Protein AF-D2R0U5-F1 (afdb_monomer_lite)

Sequence (310 aa):
MPVSESFRRLALQQLSRYAPQVTDRSMFGGVGIYSRGKMFALLAGDSLFLKAGPEDRATFVAAGLPPFQPFGEGGVTLHYYEIPLDWLESGNALEPWVALALEAAATAGTMKKTARKSTPASPSVAKKSVAKKSAAKQAPQKRATTKAIPSRASSKSLTTAESTIPLEGEGPDFSRGEQRLLPAIAQDHATGEVLMMAWMNEESFAETMATGRAVYYSRSRGKLWRKGEESGHMQTVHGVYVDCDADTILLKVSQVGAACHEGFRSCFFRQVTPLGLTVVAERLVEPASVYKNPKSHAKSTVKPAPRKKK

Secondary structure (DSSP, 8-state):
----HHHHHHHHHHHTTTSSSEEEEEETTEEEEEETTEEEEEEETTEEEEE--TTTHHHHHHTTPPBP-TT-TTS---SEEEEPHHHHHSGGGTHHHHHHHHHHHHHTTTS--S--------------------------------------------------------S--GGGSGGG-EEEEEEETTT--EEEEEEE-HHHHHHHHHHSB-EEEETTTTEEEETTTTTS--EEEEEEEE-TTS--EEEEEEEPS-SSTTSBSSS--EEEETTEEEE-S-B-S-HHHH-SS---------PPPP----

InterPro domains:
  IPR002496 Phosphoribosyl-AMP cyclohydrolase domain [PF01502] (196-269)
  IPR007076 TfoX, N-terminal [PF04993] (14-105)
  IPR026660 Phosphoribosyl-AMP cyclohydrolase [MF_01021] (170-273)
  IPR038019 Phosphoribosyl-AMP cyclohydrolase domain superfamily [G3DSA:3.10.20.810] (171-260)
  IPR038019 Phosphoribosyl-AMP cyclohydrolase domain superfamily [SSF141734] (177-280)

Structure (mmCIF, N/CA/C/O backbone):
data_AF-D2R0U5-F1
#
_entry.id   AF-D2R0U5-F1
#
loop_
_atom_site.group_PDB
_atom_site.id
_atom_site.type_symbol
_atom_site.label_atom_id
_atom_site.label_alt_id
_atom_site.label_comp_id
_atom_site.label_asym_id
_atom_site.label_entity_id
_atom_site.label_seq_id
_atom_site.pdbx_PDB_ins_code
_atom_site.Cartn_x
_atom_site.Cartn_y
_atom_site.Cartn_z
_atom_site.occupancy
_atom_site.B_iso_or_equiv
_atom_site.auth_seq_id
_atom_site.auth_comp_id
_atom_site.auth_asym_id
_atom_site.auth_atom_id
_atom_site.pdbx_PDB_model_num
ATOM 1 N N . MET A 1 1 ? 20.867 14.239 11.224 1.00 67.31 1 MET A N 1
ATOM 2 C CA . MET A 1 1 ? 19.800 13.922 10.259 1.00 67.31 1 MET A CA 1
ATOM 3 C C . MET A 1 1 ? 18.605 13.422 11.056 1.00 67.31 1 MET A C 1
ATOM 5 O O . MET A 1 1 ? 18.636 12.275 11.491 1.00 67.31 1 MET A O 1
ATOM 9 N N . PRO A 1 2 ? 17.630 14.289 11.378 1.00 82.12 2 PRO A N 1
ATOM 10 C CA . PRO A 1 2 ? 16.517 13.904 12.244 1.00 82.12 2 PRO A CA 1
ATOM 11 C C . PRO A 1 2 ? 15.790 12.678 11.678 1.00 82.12 2 PRO A C 1
ATOM 13 O O . PRO A 1 2 ? 15.728 12.503 10.465 1.00 82.12 2 PRO A O 1
ATOM 16 N N . VAL A 1 3 ? 15.302 11.824 12.573 1.00 87.88 3 VAL A N 1
ATOM 17 C CA . VAL A 1 3 ? 14.518 10.633 12.235 1.00 87.88 3 VAL A CA 1
ATOM 18 C C . VAL A 1 3 ? 13.104 10.876 12.743 1.00 87.88 3 VAL A C 1
ATOM 20 O O . VAL A 1 3 ? 12.934 11.214 13.919 1.00 87.88 3 VAL A O 1
ATOM 23 N N . SER A 1 4 ? 12.107 10.743 11.875 1.00 90.56 4 SER A N 1
ATOM 24 C CA . SER A 1 4 ? 10.703 10.887 12.235 1.00 90.56 4 SER A CA 1
ATOM 25 C C . SER A 1 4 ? 10.269 9.774 13.188 1.00 90.56 4 SER A C 1
ATOM 27 O O . SER A 1 4 ? 10.770 8.646 13.163 1.00 90.56 4 SER A O 1
ATOM 29 N N . GLU A 1 5 ? 9.323 10.084 14.075 1.00 89.56 5 GLU A N 1
ATOM 30 C CA . GLU A 1 5 ? 8.819 9.095 15.031 1.00 89.56 5 GLU A CA 1
ATOM 31 C C . GLU A 1 5 ? 8.089 7.941 14.323 1.00 89.56 5 GLU A C 1
ATOM 33 O O . GLU A 1 5 ? 8.210 6.785 14.732 1.00 89.56 5 GLU A O 1
ATOM 38 N N . SER A 1 6 ? 7.389 8.243 13.227 1.00 88.25 6 SER A N 1
ATOM 39 C CA . SER A 1 6 ? 6.721 7.260 12.371 1.00 88.25 6 SER A CA 1
ATOM 40 C C . SER A 1 6 ? 7.721 6.295 11.736 1.00 88.25 6 SER A C 1
ATOM 42 O O . SER A 1 6 ? 7.556 5.081 11.864 1.00 88.25 6 SER A O 1
ATOM 44 N N . PHE A 1 7 ? 8.804 6.797 11.134 1.00 90.81 7 PHE A N 1
ATOM 45 C CA . PHE A 1 7 ? 9.838 5.938 10.558 1.00 90.81 7 PHE A CA 1
ATOM 46 C C . PHE A 1 7 ? 10.563 5.114 11.626 1.00 90.81 7 PHE A C 1
ATOM 48 O O . PHE A 1 7 ? 10.771 3.911 11.455 1.00 90.81 7 PHE A O 1
ATOM 55 N N . ARG A 1 8 ? 10.885 5.722 12.776 1.00 93.50 8 ARG A N 1
ATOM 56 C CA . ARG A 1 8 ? 11.463 5.015 13.930 1.00 93.50 8 ARG A CA 1
ATOM 57 C C . ARG A 1 8 ? 10.579 3.848 14.372 1.00 93.50 8 ARG A C 1
ATOM 59 O O . ARG A 1 8 ? 11.090 2.754 14.613 1.00 93.50 8 ARG A O 1
ATOM 66 N N . ARG A 1 9 ? 9.262 4.055 14.439 1.00 93.50 9 ARG A N 1
ATOM 67 C CA . ARG A 1 9 ? 8.275 3.027 14.795 1.00 93.50 9 ARG A CA 1
ATOM 68 C C . ARG A 1 9 ? 8.193 1.919 13.746 1.00 93.50 9 ARG A C 1
ATOM 70 O O . ARG A 1 9 ? 8.243 0.749 14.120 1.00 93.50 9 ARG A O 1
ATOM 77 N N . LEU A 1 10 ? 8.138 2.275 12.461 1.00 90.62 10 LEU A N 1
ATOM 78 C CA . LEU A 1 10 ? 8.153 1.323 11.347 1.00 90.62 10 LEU A CA 1
ATOM 79 C C . LEU A 1 10 ? 9.405 0.439 11.398 1.00 90.62 10 LEU A C 1
ATOM 81 O O . LEU A 1 10 ? 9.299 -0.787 11.393 1.00 90.62 10 LEU A O 1
ATOM 85 N N . ALA A 1 11 ? 10.585 1.053 11.498 1.00 93.00 11 ALA A N 1
ATOM 86 C CA . ALA A 1 11 ? 11.851 0.334 11.541 1.00 93.00 11 ALA A CA 1
ATOM 87 C C . ALA A 1 11 ? 11.904 -0.639 12.726 1.00 93.00 11 ALA A C 1
ATOM 89 O O . ALA A 1 11 ? 12.240 -1.809 12.551 1.00 93.00 11 ALA A O 1
ATOM 90 N N . LEU A 1 12 ? 11.498 -0.201 13.921 1.00 93.56 12 LEU A N 1
ATOM 91 C CA . LEU A 1 12 ? 11.418 -1.064 15.102 1.00 93.56 12 LEU A CA 1
ATOM 92 C C . LEU A 1 12 ? 10.443 -2.229 14.914 1.00 93.56 12 LEU A C 1
ATOM 94 O O . LEU A 1 12 ? 10.782 -3.368 15.243 1.00 93.56 12 LEU A O 1
ATOM 98 N N . GLN A 1 13 ? 9.254 -1.967 14.372 1.00 92.75 13 GLN A N 1
ATOM 99 C CA . GLN A 1 13 ? 8.233 -2.987 14.147 1.00 92.75 13 GLN A CA 1
ATOM 100 C C . GLN A 1 13 ? 8.716 -4.063 13.170 1.00 92.75 13 GLN A C 1
ATOM 102 O O . GLN A 1 13 ? 8.486 -5.249 13.405 1.00 92.75 13 GLN A O 1
ATOM 107 N N . GLN A 1 14 ? 9.390 -3.667 12.090 1.00 92.88 14 GLN A N 1
ATOM 108 C CA . GLN A 1 14 ? 9.894 -4.595 11.078 1.00 92.88 14 GLN A CA 1
ATOM 109 C C . GLN A 1 14 ? 11.101 -5.381 11.589 1.00 92.88 14 GLN A C 1
ATOM 111 O O . GLN A 1 14 ? 11.128 -6.605 11.481 1.00 92.88 14 GLN A O 1
ATOM 116 N N . LEU A 1 15 ? 12.063 -4.715 12.234 1.00 93.25 15 LEU A N 1
ATOM 117 C CA . LEU A 1 15 ? 13.245 -5.376 12.791 1.00 93.25 15 LEU A CA 1
ATOM 118 C C . LEU A 1 15 ? 12.886 -6.370 13.902 1.00 93.25 15 LEU A C 1
ATOM 120 O O . LEU A 1 15 ? 13.505 -7.427 13.994 1.00 93.25 15 LEU A O 1
ATOM 124 N N . SER A 1 16 ? 11.852 -6.089 14.701 1.00 93.25 16 SER A N 1
ATOM 125 C CA . SER A 1 16 ? 11.391 -6.984 15.776 1.00 93.25 16 SER A CA 1
ATOM 126 C C . SER A 1 16 ? 10.827 -8.320 15.279 1.00 93.25 16 SER A C 1
ATOM 128 O O . SER A 1 16 ? 10.681 -9.247 16.072 1.00 93.25 16 SER A O 1
ATOM 130 N N . ARG A 1 17 ? 10.521 -8.449 13.980 1.00 92.31 17 ARG A N 1
ATOM 131 C CA . ARG A 1 17 ? 10.091 -9.720 13.370 1.00 92.31 17 ARG A CA 1
ATOM 132 C C . ARG A 1 17 ? 11.251 -10.699 13.191 1.00 92.31 17 ARG A C 1
ATOM 134 O O . ARG A 1 17 ? 11.025 -11.904 13.203 1.00 92.31 17 ARG A O 1
ATOM 141 N N . TYR A 1 18 ? 12.471 -10.178 13.049 1.00 92.00 18 TYR A N 1
ATOM 142 C CA . TYR A 1 18 ? 13.665 -10.949 12.680 1.00 92.00 18 TYR A CA 1
ATOM 143 C C . TYR A 1 18 ? 14.752 -10.930 13.758 1.00 92.00 18 TYR A C 1
ATOM 145 O O . TYR A 1 18 ? 15.568 -11.845 13.839 1.00 92.00 18 TYR A O 1
ATOM 153 N N . ALA A 1 19 ? 14.763 -9.905 14.611 1.00 91.44 19 ALA A N 1
ATOM 154 C CA . ALA A 1 19 ? 15.728 -9.744 15.686 1.00 91.44 19 ALA A CA 1
ATOM 155 C C . ALA A 1 19 ? 15.051 -9.872 17.064 1.00 91.44 19 ALA A C 1
ATOM 157 O O . ALA A 1 19 ? 14.014 -9.257 17.316 1.00 91.44 19 ALA A O 1
ATOM 158 N N . PRO A 1 20 ? 15.633 -10.629 18.010 1.00 90.62 20 PRO A N 1
ATOM 159 C CA . PRO A 1 20 ? 15.097 -10.731 19.361 1.00 90.62 20 PRO A CA 1
ATOM 160 C C . PRO A 1 20 ? 15.470 -9.505 20.206 1.00 90.62 20 PRO A C 1
ATOM 162 O O . PRO A 1 20 ? 16.599 -9.021 20.134 1.00 90.62 20 PRO A O 1
ATOM 165 N N . GLN A 1 21 ? 14.571 -9.071 21.097 1.00 91.62 21 GLN A N 1
ATOM 166 C CA . GLN A 1 21 ? 14.830 -8.000 22.077 1.00 91.62 21 GLN A CA 1
ATOM 167 C C . GLN A 1 21 ? 15.365 -6.713 21.428 1.00 91.62 21 GLN A C 1
ATOM 169 O O . GLN A 1 21 ? 16.415 -6.202 21.829 1.00 91.62 21 GLN A O 1
ATOM 174 N N . VAL A 1 22 ? 14.670 -6.234 20.392 1.00 95.38 22 VAL A N 1
ATOM 175 C CA . VAL A 1 22 ? 15.037 -4.987 19.721 1.00 95.38 22 VAL A CA 1
ATOM 176 C C . VAL A 1 22 ? 14.760 -3.812 20.650 1.00 95.38 22 VAL A C 1
ATOM 178 O O . VAL A 1 22 ? 13.650 -3.650 21.151 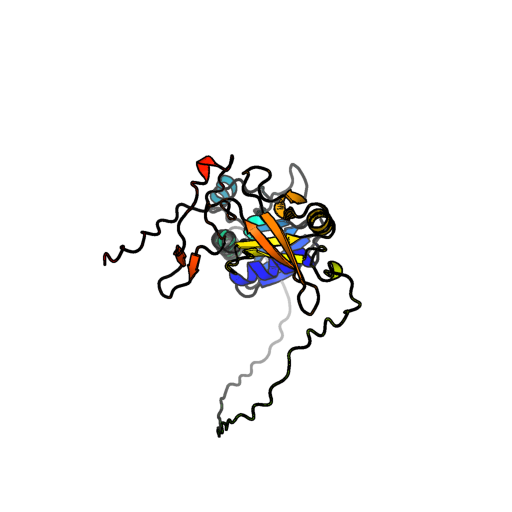1.00 95.38 22 VAL A O 1
ATOM 181 N N . THR A 1 23 ? 15.779 -2.996 20.881 1.00 94.69 23 THR A N 1
ATOM 182 C CA . THR A 1 23 ? 15.675 -1.723 21.591 1.00 94.69 23 THR A CA 1
ATOM 183 C C . THR A 1 23 ? 16.376 -0.645 20.793 1.00 94.69 23 THR A C 1
ATOM 185 O O . THR A 1 23 ? 17.211 -0.928 19.932 1.00 94.69 23 THR A O 1
ATOM 188 N N . ASP A 1 24 ? 16.064 0.606 21.084 1.00 94.69 24 ASP A N 1
ATOM 189 C CA . ASP A 1 24 ? 16.708 1.723 20.427 1.00 94.69 24 ASP A CA 1
ATOM 190 C C . ASP A 1 24 ? 17.133 2.813 21.403 1.00 94.69 24 ASP A C 1
ATOM 192 O O . ASP A 1 24 ? 16.672 2.907 22.543 1.00 94.69 24 ASP A O 1
ATOM 196 N N . ARG A 1 25 ? 18.077 3.631 20.948 1.00 92.75 25 ARG A N 1
ATOM 197 C CA . ARG A 1 25 ? 18.611 4.749 21.711 1.00 92.75 25 ARG A CA 1
ATOM 198 C C . ARG A 1 25 ? 18.926 5.898 20.772 1.00 92.75 25 ARG A C 1
ATOM 200 O O . ARG A 1 25 ? 19.674 5.722 19.812 1.00 92.75 25 ARG A O 1
ATOM 207 N N . SER A 1 26 ? 18.414 7.084 21.082 1.00 90.50 26 SER A N 1
ATOM 208 C CA . SER A 1 26 ? 18.800 8.304 20.373 1.00 90.50 26 SER A CA 1
ATOM 209 C C . SER A 1 26 ? 20.300 8.561 20.527 1.00 90.50 26 SER A C 1
ATOM 211 O O . SER A 1 26 ? 20.863 8.446 21.618 1.00 90.50 26 SER A O 1
ATOM 213 N N . MET A 1 27 ? 20.947 8.912 19.424 1.00 83.56 27 MET A N 1
ATOM 214 C CA . MET A 1 27 ? 22.364 9.264 19.342 1.00 83.56 27 MET A CA 1
ATOM 215 C C . MET A 1 27 ? 22.516 10.570 18.551 1.00 83.56 27 MET A C 1
ATOM 217 O O . MET A 1 27 ? 21.529 11.080 18.027 1.00 83.56 27 MET A O 1
ATOM 221 N N . PHE A 1 28 ? 23.734 11.123 18.477 1.00 65.94 28 PHE A N 1
ATOM 222 C CA . PHE A 1 28 ? 24.066 12.400 17.821 1.00 65.94 28 PHE A CA 1
ATOM 223 C C . PHE A 1 28 ? 23.473 12.536 16.400 1.00 65.94 28 PHE A C 1
ATOM 225 O O . PHE A 1 28 ? 24.114 12.204 15.407 1.00 65.94 28 PHE A O 1
ATOM 232 N N . GLY A 1 29 ? 22.234 13.027 16.306 1.00 71.62 29 GLY A N 1
ATOM 233 C CA . GLY A 1 29 ? 21.519 13.231 15.049 1.00 71.62 29 GLY A CA 1
ATOM 234 C C . GLY A 1 29 ? 21.025 11.963 14.340 1.00 71.62 29 GLY A C 1
ATOM 235 O O . GLY A 1 29 ? 20.845 12.047 13.128 1.00 71.62 29 GLY A O 1
ATOM 236 N N . GLY A 1 30 ? 20.821 10.846 15.053 1.00 87.38 30 GLY A N 1
ATOM 237 C CA . GLY A 1 30 ? 20.261 9.582 14.545 1.00 87.38 30 GLY A CA 1
ATOM 238 C C . GLY A 1 30 ? 19.764 8.666 15.678 1.00 87.38 30 GLY A C 1
ATOM 239 O O . GLY A 1 30 ? 19.740 9.067 16.842 1.00 87.38 30 GLY A O 1
ATOM 240 N N . VAL A 1 31 ? 19.382 7.426 15.371 1.00 92.62 31 VAL A N 1
ATOM 241 C CA . VAL A 1 31 ? 18.890 6.444 16.359 1.00 92.62 31 VAL A CA 1
ATOM 242 C C . VAL A 1 31 ? 19.656 5.135 16.209 1.00 92.62 31 VAL A C 1
ATOM 244 O O . VAL A 1 31 ? 19.676 4.549 15.137 1.00 92.62 31 VAL A O 1
ATOM 247 N N . GLY A 1 32 ? 20.306 4.660 17.267 1.00 93.44 32 GLY A N 1
ATOM 248 C CA . GLY A 1 32 ? 20.961 3.352 17.268 1.00 93.44 32 GLY A CA 1
ATOM 249 C C . GLY A 1 32 ? 19.969 2.254 17.617 1.00 93.44 32 GLY A C 1
ATOM 250 O O . GLY A 1 32 ? 19.199 2.422 18.560 1.00 93.44 32 GLY A O 1
ATOM 251 N N . ILE A 1 33 ? 20.009 1.136 16.893 1.00 95.75 33 ILE A N 1
ATOM 252 C CA . ILE A 1 33 ? 19.148 -0.026 17.117 1.00 95.75 33 ILE A CA 1
ATOM 253 C C . ILE A 1 33 ? 19.989 -1.210 17.602 1.00 95.75 33 ILE A C 1
ATOM 255 O O . ILE A 1 33 ? 21.035 -1.552 17.035 1.00 95.75 33 ILE A O 1
ATOM 259 N N . TYR A 1 34 ? 19.511 -1.846 18.663 1.00 95.38 34 TYR A N 1
ATOM 260 C CA . TYR A 1 34 ? 20.213 -2.865 19.425 1.00 95.38 34 TYR A CA 1
ATOM 261 C C . TYR A 1 34 ? 19.378 -4.134 19.510 1.00 95.38 34 TYR A C 1
ATOM 263 O O . TYR A 1 34 ? 18.165 -4.078 19.654 1.00 95.38 34 TYR A O 1
ATOM 271 N N . SER A 1 35 ? 20.040 -5.285 19.479 1.00 94.56 35 SER A N 1
ATOM 272 C CA . SER A 1 35 ? 19.456 -6.582 19.815 1.00 94.56 35 SER A CA 1
ATOM 273 C C . SER A 1 35 ? 20.357 -7.240 20.848 1.00 94.56 35 SER A C 1
ATOM 275 O O . SER A 1 35 ? 21.581 -7.276 20.684 1.00 94.56 35 SER A O 1
ATOM 277 N N . ARG A 1 36 ? 19.774 -7.697 21.964 1.00 91.44 36 ARG A N 1
ATOM 278 C CA . ARG A 1 36 ? 20.521 -8.276 23.102 1.00 91.44 36 ARG A CA 1
ATOM 279 C C . ARG A 1 36 ? 21.694 -7.387 23.562 1.00 91.44 36 ARG A C 1
ATOM 281 O O . ARG A 1 36 ? 22.779 -7.872 23.876 1.00 91.44 36 ARG A O 1
ATOM 288 N N . GLY A 1 37 ? 21.491 -6.067 23.544 1.00 88.38 37 GLY A N 1
ATOM 289 C CA . GLY A 1 37 ? 22.491 -5.070 23.942 1.00 88.38 37 GLY A CA 1
ATOM 290 C C . GLY A 1 37 ? 23.612 -4.802 22.929 1.00 88.38 37 GLY A C 1
ATOM 291 O O . GLY A 1 37 ? 24.494 -3.993 23.215 1.00 88.38 37 GLY A O 1
ATOM 292 N N . LYS A 1 38 ? 23.599 -5.428 21.745 1.00 91.81 38 LYS A N 1
ATOM 293 C CA . LYS A 1 38 ? 24.581 -5.188 20.677 1.00 91.81 38 LYS A CA 1
ATOM 294 C C . LYS A 1 38 ? 23.948 -4.397 19.539 1.00 91.81 38 LYS A C 1
ATOM 296 O O . LYS A 1 38 ? 22.874 -4.747 19.058 1.00 91.81 38 LYS A O 1
ATOM 301 N N . MET A 1 39 ? 24.618 -3.327 19.120 1.00 93.25 39 MET A N 1
ATOM 302 C CA . MET A 1 39 ? 24.145 -2.474 18.031 1.00 93.25 39 MET A CA 1
ATOM 303 C C . MET A 1 39 ? 24.318 -3.193 16.694 1.00 93.25 39 MET A C 1
ATOM 305 O O . MET A 1 39 ? 25.442 -3.559 16.341 1.00 93.25 39 MET A O 1
ATOM 309 N N . PHE A 1 40 ? 23.223 -3.367 15.961 1.00 94.69 40 PHE A N 1
ATOM 310 C CA . PHE A 1 40 ? 23.215 -4.044 14.660 1.00 94.69 40 PHE A CA 1
ATOM 311 C C . PHE A 1 40 ? 22.628 -3.177 13.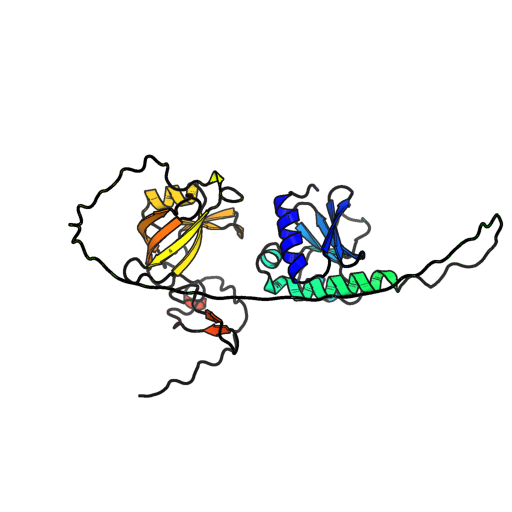543 1.00 94.69 40 PHE A C 1
ATOM 313 O O . PHE A 1 40 ? 22.838 -3.475 12.371 1.00 94.69 40 PHE A O 1
ATOM 320 N N . ALA A 1 41 ? 21.946 -2.083 13.883 1.00 94.88 41 ALA A N 1
ATOM 321 C CA . ALA A 1 41 ? 21.425 -1.139 12.907 1.00 94.88 41 ALA A CA 1
ATOM 322 C C . ALA A 1 41 ? 21.449 0.297 13.445 1.00 94.88 41 ALA A C 1
ATOM 324 O O . ALA A 1 41 ? 21.630 0.530 14.645 1.00 94.88 41 ALA A O 1
ATOM 325 N N . LEU A 1 42 ? 21.282 1.266 12.554 1.00 93.88 42 LEU A N 1
ATOM 326 C CA . LEU A 1 42 ? 21.055 2.666 12.897 1.00 93.88 42 LEU A CA 1
ATOM 327 C C . LEU A 1 42 ? 20.037 3.288 11.947 1.00 93.88 42 LEU A C 1
ATOM 329 O O . LEU A 1 42 ? 19.903 2.853 10.808 1.00 93.88 42 LEU A O 1
ATOM 333 N N . LEU A 1 43 ? 19.350 4.318 12.421 1.00 93.88 43 LEU A N 1
ATOM 334 C CA . LEU A 1 43 ? 18.464 5.163 11.637 1.00 93.88 43 LEU A CA 1
ATOM 335 C C . LEU A 1 43 ? 19.075 6.555 11.531 1.00 93.88 43 LEU A C 1
ATOM 337 O O . LEU A 1 43 ? 19.514 7.123 12.539 1.00 93.88 43 LEU A O 1
ATOM 341 N N . ALA A 1 44 ? 19.078 7.116 10.332 1.00 91.19 44 ALA A N 1
ATOM 342 C CA . ALA A 1 44 ? 19.515 8.482 10.087 1.00 91.19 44 ALA A CA 1
ATOM 343 C C . ALA A 1 44 ? 18.772 9.039 8.872 1.00 91.19 44 ALA A C 1
ATOM 345 O O . ALA A 1 44 ? 18.789 8.409 7.822 1.00 91.19 44 ALA A O 1
ATOM 346 N N . GLY A 1 45 ? 18.126 10.201 9.017 1.00 89.12 45 GLY A N 1
ATOM 347 C CA . GLY A 1 45 ? 17.424 10.854 7.903 1.00 89.12 45 GLY A CA 1
ATOM 348 C C . GLY A 1 45 ? 16.319 10.002 7.277 1.00 89.12 45 GLY A C 1
ATOM 349 O O . GLY A 1 45 ? 16.216 9.968 6.061 1.00 89.12 45 GLY A O 1
ATOM 350 N N . ASP A 1 46 ? 15.546 9.289 8.102 1.00 91.50 46 ASP A N 1
ATOM 351 C CA . ASP A 1 46 ? 14.507 8.337 7.672 1.00 91.50 46 ASP A CA 1
ATOM 352 C C . ASP A 1 46 ? 14.984 7.209 6.744 1.00 91.50 46 ASP A C 1
ATOM 354 O O . ASP A 1 46 ? 14.201 6.599 6.019 1.00 91.50 46 ASP A O 1
ATOM 358 N N . SER A 1 47 ? 16.265 6.861 6.860 1.00 92.38 47 SER A N 1
ATOM 359 C CA . SER A 1 47 ? 16.848 5.663 6.266 1.00 92.38 47 SER A CA 1
ATOM 360 C C . SER A 1 47 ? 17.292 4.680 7.345 1.00 92.38 47 SER A C 1
ATOM 362 O O . SER A 1 47 ? 17.800 5.066 8.405 1.00 92.38 47 SER A O 1
ATOM 364 N N . LEU A 1 48 ? 17.099 3.387 7.075 1.00 94.44 48 LEU A N 1
ATOM 365 C CA . LEU A 1 48 ? 17.597 2.288 7.897 1.00 94.44 48 LEU A CA 1
ATOM 366 C C . LEU A 1 48 ? 18.953 1.852 7.359 1.00 94.44 48 LEU A C 1
ATOM 368 O O . LEU A 1 48 ? 19.074 1.551 6.179 1.00 94.44 48 LEU A O 1
ATOM 372 N N . PHE A 1 49 ? 19.942 1.717 8.234 1.00 94.31 49 PHE A N 1
ATOM 373 C CA . PHE A 1 49 ? 21.237 1.162 7.876 1.00 94.31 49 PHE A CA 1
ATOM 374 C C . PHE A 1 49 ? 21.553 -0.060 8.733 1.00 94.31 49 PHE A C 1
ATOM 376 O O . PHE A 1 49 ? 21.474 -0.005 9.963 1.00 94.31 49 PHE A O 1
ATOM 383 N N . LEU A 1 50 ? 21.956 -1.156 8.094 1.00 94.81 50 LEU A N 1
ATOM 384 C CA . LEU A 1 50 ? 22.341 -2.399 8.759 1.00 94.81 50 LEU A CA 1
ATOM 385 C C . LEU A 1 50 ? 23.854 -2.536 8.836 1.00 94.81 50 LEU A C 1
ATOM 387 O O . LEU A 1 50 ? 24.570 -2.174 7.906 1.00 94.81 50 LEU A O 1
ATOM 391 N N . LYS A 1 51 ? 24.338 -3.064 9.958 1.00 93.75 51 LYS A N 1
ATOM 392 C CA . LYS A 1 51 ? 25.755 -3.342 10.176 1.00 93.75 51 LYS A CA 1
ATOM 393 C C . LYS A 1 51 ? 26.216 -4.467 9.247 1.00 93.75 51 LYS A C 1
ATOM 395 O O . LYS A 1 51 ? 25.554 -5.491 9.166 1.00 93.75 51 LYS A O 1
ATOM 400 N N . ALA A 1 52 ? 27.377 -4.315 8.624 1.00 90.88 52 ALA A N 1
ATOM 401 C CA . ALA A 1 52 ? 28.044 -5.376 7.877 1.00 90.88 52 ALA A CA 1
ATOM 402 C C . ALA A 1 52 ? 29.303 -5.848 8.614 1.00 90.88 52 ALA A C 1
ATOM 404 O O . ALA A 1 52 ? 30.068 -5.035 9.151 1.00 90.88 52 ALA A O 1
ATOM 405 N N . GLY A 1 53 ? 29.517 -7.163 8.639 1.00 86.62 53 GLY A N 1
ATOM 406 C CA . GLY A 1 53 ? 30.757 -7.769 9.105 1.00 86.62 53 GLY A CA 1
ATOM 407 C C . GLY A 1 53 ? 31.887 -7.616 8.077 1.00 86.62 53 GLY A C 1
ATOM 408 O O . GLY A 1 53 ? 31.640 -7.225 6.933 1.00 86.62 53 GLY A O 1
ATOM 409 N N . PRO A 1 54 ? 33.141 -7.926 8.455 1.00 80.94 54 PRO A N 1
ATOM 410 C CA . PRO A 1 54 ? 34.272 -7.918 7.525 1.00 80.94 54 PRO A CA 1
ATOM 411 C C . PRO A 1 54 ? 34.069 -8.848 6.321 1.00 80.94 54 PRO A C 1
ATOM 413 O O . PRO A 1 54 ? 34.446 -8.486 5.209 1.00 80.94 54 PRO A O 1
ATOM 416 N N . GLU A 1 55 ? 33.451 -10.011 6.543 1.00 81.69 55 GLU A N 1
ATOM 417 C CA . GLU A 1 55 ? 33.205 -11.034 5.517 1.00 81.69 55 GLU A CA 1
ATOM 418 C C . GLU A 1 55 ? 31.941 -10.731 4.694 1.00 81.69 55 GLU A C 1
ATOM 420 O O . GLU A 1 55 ? 31.921 -10.934 3.482 1.00 81.69 55 GLU A O 1
ATOM 425 N N . ASP A 1 56 ? 30.927 -10.123 5.315 1.00 83.56 56 ASP A N 1
ATOM 426 C CA . ASP A 1 56 ? 29.640 -9.834 4.665 1.00 83.56 56 ASP A CA 1
ATOM 427 C C . ASP A 1 56 ? 29.677 -8.574 3.802 1.00 83.56 56 ASP A C 1
ATOM 429 O O . ASP A 1 56 ? 28.796 -8.347 2.973 1.00 83.56 56 ASP A O 1
ATOM 433 N N . ARG A 1 57 ? 30.695 -7.725 3.981 1.00 82.31 57 ARG A N 1
ATOM 434 C CA . ARG A 1 57 ? 30.811 -6.434 3.293 1.00 82.31 57 ARG A CA 1
ATOM 435 C C . ARG A 1 57 ? 30.692 -6.569 1.774 1.00 82.31 57 ARG A C 1
ATOM 437 O O . ARG A 1 57 ? 30.045 -5.737 1.139 1.00 82.31 57 ARG A O 1
ATOM 444 N N . ALA A 1 58 ? 31.300 -7.607 1.201 1.00 83.94 58 ALA A N 1
ATOM 445 C CA . ALA A 1 58 ? 31.232 -7.874 -0.232 1.00 83.94 58 ALA A CA 1
ATOM 446 C C . ALA A 1 58 ? 29.789 -8.129 -0.696 1.00 83.94 58 ALA A C 1
ATOM 448 O O . ALA A 1 58 ? 29.401 -7.653 -1.758 1.00 83.94 58 ALA A O 1
ATOM 449 N N . THR A 1 59 ? 28.978 -8.793 0.129 1.00 85.38 59 THR A N 1
ATOM 450 C CA . THR A 1 59 ? 27.563 -9.078 -0.136 1.00 85.38 59 THR A CA 1
ATOM 451 C C . THR A 1 59 ? 26.732 -7.796 -0.198 1.00 85.38 59 THR A C 1
ATOM 453 O O . THR A 1 59 ? 25.962 -7.612 -1.139 1.00 85.38 59 THR A O 1
ATOM 456 N N . PHE A 1 60 ? 26.927 -6.865 0.744 1.00 85.94 60 PHE A N 1
ATOM 457 C CA . PHE A 1 60 ? 26.228 -5.569 0.739 1.00 85.94 60 PHE A CA 1
ATOM 458 C C . PHE A 1 60 ? 26.616 -4.705 -0.470 1.00 85.94 60 PHE A C 1
ATOM 460 O O . PHE A 1 60 ? 25.753 -4.096 -1.102 1.00 85.94 60 PHE A O 1
ATOM 467 N N . VAL A 1 61 ? 27.903 -4.689 -0.834 1.00 84.88 61 VAL A N 1
ATOM 468 C CA . VAL A 1 61 ? 28.393 -3.949 -2.009 1.00 84.88 61 VAL A CA 1
ATOM 469 C C . VAL A 1 61 ? 27.889 -4.572 -3.313 1.00 84.88 61 VAL A C 1
ATOM 471 O O . VAL A 1 61 ? 27.460 -3.843 -4.203 1.00 84.88 61 VAL A O 1
ATOM 474 N N . ALA A 1 62 ? 27.882 -5.903 -3.425 1.00 82.19 62 ALA A N 1
ATOM 475 C CA . ALA A 1 62 ? 27.363 -6.608 -4.598 1.00 82.19 62 ALA A CA 1
ATOM 476 C C . ALA A 1 62 ? 25.855 -6.383 -4.802 1.00 82.19 62 ALA A C 1
ATOM 478 O O . ALA A 1 62 ? 25.388 -6.357 -5.937 1.00 82.19 62 ALA A O 1
ATOM 479 N N . ALA A 1 63 ? 25.104 -6.167 -3.718 1.00 82.94 63 ALA A N 1
ATOM 480 C CA . ALA A 1 63 ? 23.700 -5.767 -3.774 1.00 82.94 63 ALA A CA 1
ATOM 481 C C . ALA A 1 63 ? 23.486 -4.279 -4.119 1.00 82.94 63 ALA A C 1
ATOM 483 O O . ALA A 1 63 ? 22.343 -3.843 -4.233 1.00 82.94 63 ALA A O 1
ATOM 484 N N . GLY A 1 64 ? 24.560 -3.502 -4.300 1.00 84.75 64 GLY A N 1
ATOM 485 C CA . GLY A 1 64 ? 24.492 -2.087 -4.666 1.00 84.75 64 GLY A CA 1
ATOM 486 C C . GLY A 1 64 ? 24.031 -1.171 -3.533 1.00 84.75 64 GLY A C 1
ATOM 487 O O . GLY A 1 64 ? 23.552 -0.072 -3.802 1.00 84.75 64 GLY A O 1
ATOM 488 N N . LEU A 1 65 ? 24.147 -1.608 -2.275 1.00 85.31 65 LEU A N 1
ATOM 489 C CA . LEU A 1 65 ? 23.684 -0.836 -1.125 1.00 85.31 65 LEU A CA 1
ATOM 490 C C . LEU A 1 65 ? 24.690 0.273 -0.782 1.00 85.31 65 LEU A C 1
ATOM 492 O O . LEU A 1 65 ? 25.888 -0.012 -0.647 1.00 85.31 65 LEU A O 1
ATOM 496 N N . PRO A 1 66 ? 24.254 1.535 -0.627 1.00 85.44 66 PRO A N 1
ATOM 497 C CA . PRO A 1 66 ? 25.168 2.626 -0.332 1.00 85.44 66 PRO A CA 1
ATOM 498 C C . PRO A 1 66 ? 25.659 2.548 1.127 1.00 85.44 66 PRO A C 1
ATOM 500 O O . PRO A 1 66 ? 24.885 2.228 2.035 1.00 85.44 66 PRO A O 1
ATOM 503 N N . PRO A 1 67 ? 26.954 2.810 1.386 1.00 87.56 67 PRO A N 1
ATOM 504 C CA . PRO A 1 67 ? 27.489 2.832 2.740 1.00 87.56 67 PRO A CA 1
ATOM 505 C C . PRO A 1 67 ? 27.058 4.100 3.484 1.00 87.56 67 PRO A C 1
ATOM 507 O O . PRO A 1 67 ? 26.943 5.180 2.908 1.00 87.56 67 PRO A O 1
ATOM 510 N N . PHE A 1 68 ? 26.909 3.991 4.799 1.00 84.44 68 PHE A N 1
ATOM 511 C CA . PHE A 1 68 ? 26.613 5.120 5.667 1.00 84.44 68 PHE A CA 1
ATOM 512 C C . PHE A 1 68 ? 27.810 6.079 5.758 1.00 84.44 68 PHE A C 1
ATOM 514 O O . PHE A 1 68 ? 28.887 5.707 6.237 1.00 84.44 68 PHE A O 1
ATOM 521 N N . GLN A 1 69 ? 27.611 7.333 5.345 1.00 81.25 69 GLN A N 1
ATOM 522 C CA . GLN A 1 69 ? 28.635 8.384 5.347 1.00 81.25 69 GLN A CA 1
ATOM 523 C C . GLN A 1 69 ? 28.188 9.597 6.182 1.00 81.25 69 GLN A C 1
ATOM 525 O O . GLN A 1 69 ? 27.700 10.587 5.643 1.00 81.25 69 GLN A O 1
ATOM 530 N N . PRO A 1 70 ? 28.351 9.556 7.516 1.00 69.56 70 PRO A N 1
ATOM 531 C CA . PRO A 1 70 ? 27.851 10.613 8.399 1.00 69.56 70 PRO A CA 1
ATOM 532 C C . PRO A 1 70 ? 28.641 11.932 8.344 1.00 69.56 70 PRO A C 1
ATOM 534 O O . PRO A 1 70 ? 28.131 12.944 8.817 1.00 69.56 70 PRO A O 1
ATOM 537 N N . PHE A 1 71 ? 29.870 11.936 7.811 1.00 67.50 71 PHE A N 1
ATOM 538 C CA . PHE A 1 71 ? 30.796 13.081 7.872 1.00 67.50 71 PHE A CA 1
ATOM 539 C C . PHE A 1 71 ? 31.303 13.565 6.497 1.00 67.50 71 PHE A C 1
ATOM 541 O O . PHE A 1 71 ? 32.285 14.298 6.445 1.00 67.50 71 PHE A O 1
ATOM 548 N N . GLY A 1 72 ? 30.651 13.177 5.395 1.00 64.31 72 GLY A N 1
ATOM 549 C CA . GLY A 1 72 ? 31.091 13.529 4.035 1.00 64.31 72 GLY A CA 1
ATOM 550 C C . GLY A 1 72 ? 32.313 12.735 3.542 1.00 64.31 72 GLY A C 1
ATOM 551 O O . GLY A 1 72 ? 32.754 11.777 4.188 1.00 64.31 72 GLY A O 1
ATOM 552 N N . GLU A 1 73 ? 32.839 13.108 2.369 1.00 49.75 73 GLU A N 1
ATOM 553 C CA . GLU A 1 73 ? 33.975 12.427 1.729 1.00 49.75 73 GLU A CA 1
ATOM 554 C C . GLU A 1 73 ? 35.243 12.506 2.601 1.00 49.75 73 GLU A C 1
ATOM 556 O O . GLU A 1 73 ? 35.723 13.586 2.934 1.00 49.75 73 GLU A O 1
ATOM 561 N N . GLY A 1 74 ? 35.789 11.344 2.985 1.00 54.16 74 GLY A N 1
ATOM 562 C CA . GLY A 1 74 ? 37.027 11.230 3.775 1.00 54.16 74 GLY A CA 1
ATOM 563 C C . GLY A 1 74 ? 36.848 10.954 5.275 1.00 54.16 74 GLY A C 1
ATOM 564 O O . GLY A 1 74 ? 37.838 10.765 5.982 1.00 54.16 74 GLY A O 1
ATOM 565 N N . GLY A 1 75 ? 35.610 10.878 5.778 1.00 55.66 75 GLY A N 1
ATOM 566 C CA . GLY A 1 75 ? 35.324 10.466 7.158 1.00 55.66 75 GLY A CA 1
ATOM 567 C C . GLY A 1 75 ? 35.482 8.957 7.400 1.00 55.66 75 GLY A C 1
ATOM 568 O O . GLY A 1 75 ? 35.380 8.143 6.481 1.00 55.66 75 GLY A O 1
ATOM 569 N N . VAL A 1 76 ? 35.686 8.554 8.662 1.00 54.91 76 VAL A N 1
ATOM 570 C CA . VAL A 1 76 ? 35.737 7.133 9.056 1.00 54.91 76 VAL A CA 1
ATOM 571 C C . VAL A 1 76 ? 34.416 6.454 8.677 1.00 54.91 76 VAL A C 1
ATOM 573 O O . VAL A 1 76 ? 33.376 6.726 9.277 1.00 54.91 76 VAL A O 1
ATOM 576 N N . THR A 1 77 ? 34.446 5.572 7.675 1.00 56.41 77 THR A N 1
ATOM 577 C CA . THR A 1 77 ? 33.263 4.821 7.245 1.00 56.41 77 THR A CA 1
ATOM 578 C C . THR A 1 77 ? 32.920 3.785 8.304 1.00 56.41 77 THR A C 1
ATOM 580 O O . THR A 1 77 ? 33.660 2.824 8.522 1.00 56.41 77 THR A O 1
ATOM 583 N N . LEU A 1 78 ? 31.783 3.963 8.969 1.00 67.81 78 LEU A N 1
ATOM 584 C CA . LEU A 1 78 ? 31.202 2.891 9.762 1.00 67.81 78 LEU A CA 1
ATOM 585 C C . LEU A 1 78 ? 30.627 1.863 8.779 1.00 67.81 78 LEU A C 1
ATOM 587 O O . LEU A 1 78 ? 29.965 2.245 7.820 1.00 67.81 78 LEU A O 1
ATOM 591 N N . HIS A 1 79 ? 30.887 0.569 8.994 1.00 86.06 79 HIS A N 1
ATOM 592 C CA . HIS A 1 79 ? 30.382 -0.521 8.144 1.00 86.06 79 HIS A CA 1
ATOM 593 C C . HIS A 1 79 ? 28.873 -0.719 8.340 1.00 86.06 79 HIS A C 1
ATOM 595 O O . HIS A 1 79 ? 28.436 -1.721 8.900 1.00 86.06 79 HIS A O 1
ATOM 601 N N . TYR A 1 80 ? 28.090 0.276 7.940 1.00 90.56 80 TYR A N 1
ATOM 602 C CA . TYR A 1 80 ? 26.641 0.244 7.876 1.00 90.56 80 TYR A CA 1
ATOM 603 C C . TYR A 1 80 ? 26.216 0.560 6.448 1.00 90.56 80 TYR A C 1
ATOM 605 O O . TYR A 1 80 ? 26.837 1.398 5.799 1.00 90.56 80 TYR A O 1
ATOM 613 N N . TYR A 1 81 ? 25.179 -0.111 5.974 1.00 92.19 81 TYR A N 1
ATOM 614 C CA . TYR A 1 81 ? 24.706 -0.024 4.599 1.00 92.19 81 TYR A CA 1
ATOM 615 C C . TYR A 1 81 ? 23.214 0.243 4.584 1.00 92.19 81 TYR A C 1
ATOM 617 O O . TYR A 1 81 ? 22.475 -0.361 5.363 1.00 92.19 81 TYR A O 1
ATOM 625 N N . GLU A 1 82 ? 22.796 1.169 3.732 1.00 92.81 82 GLU A N 1
ATOM 626 C CA . GLU A 1 82 ? 21.408 1.598 3.642 1.00 92.81 82 GLU A CA 1
ATOM 627 C C . GLU A 1 82 ? 20.541 0.475 3.093 1.00 92.81 82 GLU A C 1
ATOM 629 O O . GLU A 1 82 ? 20.873 -0.154 2.089 1.00 92.81 82 GLU A O 1
ATOM 634 N N . ILE A 1 83 ? 19.420 0.234 3.758 1.00 93.00 83 ILE A N 1
ATOM 635 C CA . ILE A 1 83 ? 18.406 -0.698 3.305 1.00 93.00 83 ILE A CA 1
ATOM 636 C C . ILE A 1 83 ? 17.326 0.087 2.569 1.00 93.00 83 ILE A C 1
ATOM 638 O O . ILE A 1 83 ? 16.738 0.998 3.159 1.00 93.00 83 ILE A O 1
ATOM 642 N N . PRO A 1 84 ? 17.027 -0.282 1.311 1.00 88.88 84 PRO A N 1
ATOM 643 C CA . PRO A 1 84 ? 15.941 0.310 0.557 1.00 88.88 84 PRO A CA 1
ATOM 644 C C . PRO A 1 84 ? 14.617 0.243 1.326 1.00 88.88 84 PRO A C 1
ATOM 646 O O . PRO A 1 84 ? 14.270 -0.782 1.920 1.00 88.88 84 PRO A O 1
ATOM 649 N N . LEU A 1 85 ? 13.859 1.341 1.310 1.00 84.38 85 LEU A N 1
ATOM 650 C CA . LEU A 1 85 ? 12.586 1.434 2.030 1.00 84.38 85 LEU A CA 1
ATOM 651 C C . LEU A 1 85 ? 11.593 0.348 1.593 1.00 84.38 85 LEU A C 1
ATOM 653 O O . LEU A 1 85 ? 10.857 -0.190 2.416 1.00 84.38 85 LEU A O 1
ATOM 657 N N . ASP A 1 86 ? 11.604 -0.030 0.315 1.00 79.06 86 ASP A N 1
ATOM 658 C CA . ASP A 1 86 ? 10.774 -1.113 -0.199 1.00 79.06 86 ASP A CA 1
ATOM 659 C C . ASP A 1 86 ? 11.116 -2.462 0.446 1.00 79.06 86 ASP A C 1
ATOM 661 O O . ASP A 1 86 ? 10.204 -3.255 0.662 1.00 79.06 86 ASP A O 1
ATOM 665 N N . TRP A 1 87 ? 12.369 -2.723 0.832 1.00 85.50 87 TRP A N 1
ATOM 666 C CA . TRP A 1 87 ? 12.752 -3.938 1.566 1.00 85.50 87 TRP A CA 1
ATOM 667 C C . TRP A 1 87 ? 12.316 -3.882 3.028 1.00 85.50 87 TRP A C 1
ATOM 669 O O . TRP A 1 87 ? 11.909 -4.897 3.588 1.00 85.50 87 TRP A O 1
ATOM 679 N N . LEU A 1 88 ? 12.369 -2.695 3.638 1.00 83.38 88 LEU A N 1
ATOM 680 C CA . LEU A 1 88 ? 11.871 -2.479 4.994 1.00 83.38 88 LEU A CA 1
ATOM 681 C C . LEU A 1 88 ? 10.346 -2.671 5.074 1.00 83.38 88 LEU A C 1
ATOM 683 O O . LEU A 1 88 ? 9.850 -3.266 6.027 1.00 83.38 88 LEU A O 1
ATOM 687 N N . GLU A 1 89 ? 9.601 -2.212 4.067 1.00 78.50 89 GLU A N 1
ATOM 688 C CA . GLU A 1 89 ? 8.144 -2.374 3.991 1.00 78.50 89 GLU A CA 1
ATOM 689 C C . GLU A 1 89 ? 7.722 -3.787 3.553 1.00 78.50 89 GLU A C 1
ATOM 691 O O . GLU A 1 89 ? 6.766 -4.353 4.093 1.00 78.50 89 GLU A O 1
ATOM 696 N N . SER A 1 90 ? 8.435 -4.384 2.592 1.00 68.00 90 SER A N 1
ATOM 697 C CA . SER A 1 90 ? 8.199 -5.751 2.116 1.00 68.00 90 SER A CA 1
ATOM 698 C C . SER A 1 90 ? 8.982 -6.750 2.966 1.00 68.00 90 SER A C 1
ATOM 700 O O . SER A 1 90 ? 10.030 -7.256 2.579 1.00 68.00 90 SER A O 1
ATOM 702 N N . GLY A 1 91 ? 8.451 -7.040 4.156 1.00 59.72 91 GLY A N 1
ATOM 703 C CA . GLY A 1 91 ? 9.153 -7.752 5.230 1.00 59.72 91 GLY A CA 1
ATOM 704 C C . GLY A 1 91 ? 10.040 -8.943 4.824 1.00 59.72 91 GLY A C 1
ATOM 705 O O . GLY A 1 91 ? 11.066 -9.147 5.461 1.00 59.72 91 GLY A O 1
ATOM 706 N N . ASN A 1 92 ? 9.721 -9.713 3.782 1.00 70.31 92 ASN A N 1
ATOM 707 C CA . ASN A 1 92 ? 10.493 -10.902 3.394 1.00 70.31 92 ASN A CA 1
ATOM 708 C C . ASN A 1 92 ? 11.888 -10.596 2.813 1.00 70.31 92 ASN A C 1
ATOM 710 O O . ASN A 1 92 ? 12.763 -11.454 2.865 1.00 70.31 92 ASN A O 1
ATOM 714 N N . ALA A 1 93 ? 12.115 -9.407 2.244 1.00 80.38 93 ALA A N 1
ATOM 715 C CA . ALA A 1 93 ? 13.422 -9.049 1.685 1.00 80.38 93 ALA A CA 1
ATOM 716 C C . ALA A 1 93 ? 14.440 -8.668 2.771 1.00 80.38 93 ALA A C 1
ATOM 718 O O . ALA A 1 93 ? 15.640 -8.711 2.522 1.00 80.38 93 ALA A O 1
ATOM 719 N N . LEU A 1 94 ? 13.967 -8.314 3.970 1.00 88.00 94 LEU A N 1
ATOM 720 C CA . LEU A 1 94 ? 14.776 -7.789 5.069 1.00 88.00 94 LEU A CA 1
ATOM 721 C C . LEU A 1 94 ? 15.477 -8.884 5.891 1.00 88.00 94 LEU A C 1
ATOM 723 O O . LEU A 1 94 ? 16.571 -8.660 6.408 1.00 88.00 94 LEU A O 1
ATOM 727 N N . GLU A 1 95 ? 14.861 -10.063 5.999 1.00 89.50 95 GLU A N 1
ATOM 728 C CA . GLU A 1 95 ? 15.310 -11.175 6.847 1.00 89.50 95 GLU A CA 1
ATOM 729 C C . GLU A 1 95 ? 16.791 -11.567 6.663 1.00 89.50 95 GLU A C 1
ATOM 731 O O . GLU A 1 95 ? 17.523 -11.535 7.659 1.00 89.50 95 GLU A O 1
ATOM 736 N N . PRO A 1 96 ? 17.288 -11.879 5.443 1.00 90.31 96 PRO A N 1
ATOM 737 C CA . PRO A 1 96 ? 18.674 -12.320 5.278 1.00 90.31 96 PRO A CA 1
ATOM 738 C C . PRO A 1 96 ? 19.681 -11.235 5.677 1.00 90.31 96 PRO A C 1
ATOM 740 O O . PRO A 1 96 ? 20.735 -11.538 6.228 1.00 90.31 96 PRO A O 1
ATOM 743 N N . TRP A 1 97 ? 19.348 -9.961 5.470 1.00 92.50 97 TRP A N 1
ATOM 744 C CA . TRP A 1 97 ? 20.234 -8.847 5.806 1.00 92.50 97 TRP A CA 1
ATOM 745 C C . TRP A 1 97 ? 20.276 -8.566 7.303 1.00 92.50 97 TRP A C 1
ATOM 747 O O . TRP A 1 97 ? 21.337 -8.255 7.846 1.00 92.50 97 TRP A O 1
ATOM 757 N N . VAL A 1 98 ? 19.140 -8.704 7.992 1.00 93.50 98 VAL A N 1
ATOM 758 C CA . VAL A 1 98 ? 19.096 -8.591 9.455 1.00 93.50 98 VAL A CA 1
ATOM 759 C C . VAL A 1 98 ? 19.881 -9.728 10.101 1.00 93.50 98 VAL A C 1
ATOM 761 O O . VAL A 1 98 ? 20.604 -9.471 11.061 1.00 93.50 98 VAL A O 1
ATOM 764 N N . ALA A 1 99 ? 19.809 -10.948 9.561 1.00 92.06 99 ALA A N 1
ATOM 765 C CA . ALA A 1 99 ? 20.611 -12.072 10.042 1.00 92.06 99 ALA A CA 1
ATOM 766 C C . ALA A 1 99 ? 22.119 -11.765 9.974 1.00 92.06 99 ALA A C 1
ATOM 768 O O . ALA A 1 99 ? 22.794 -11.826 11.004 1.00 92.06 99 ALA A O 1
ATOM 769 N N . LEU A 1 100 ? 22.615 -11.310 8.815 1.00 92.12 100 LEU A N 1
ATOM 770 C CA . LEU A 1 100 ? 24.015 -10.891 8.647 1.00 92.12 100 LEU A CA 1
ATOM 771 C C . LEU A 1 100 ? 24.399 -9.773 9.630 1.00 92.12 100 LEU A C 1
ATOM 773 O O . LEU A 1 100 ? 25.452 -9.812 10.266 1.00 92.12 100 LEU A O 1
ATOM 777 N N . ALA A 1 101 ? 23.520 -8.788 9.822 1.00 92.88 101 ALA A N 1
ATOM 778 C CA . ALA A 1 101 ? 23.782 -7.678 10.732 1.00 92.88 101 ALA A CA 1
ATOM 779 C C . ALA A 1 101 ? 23.860 -8.104 12.205 1.00 92.88 101 ALA A C 1
ATOM 781 O O . ALA A 1 101 ? 24.678 -7.576 12.967 1.00 92.88 101 ALA A O 1
ATOM 782 N N . LEU A 1 102 ? 23.033 -9.066 12.620 1.00 92.50 102 LEU A N 1
ATOM 783 C CA . LEU A 1 102 ? 23.067 -9.639 13.965 1.00 92.50 102 LEU A CA 1
ATOM 784 C C . LEU A 1 102 ? 24.343 -10.454 14.199 1.00 92.50 102 LEU A C 1
ATOM 786 O O . LEU A 1 102 ? 24.936 -10.347 15.275 1.00 92.50 102 LEU A O 1
ATOM 790 N N . GLU A 1 103 ? 24.795 -11.218 13.205 1.00 91.00 103 GLU A N 1
ATOM 791 C CA . GLU A 1 103 ? 26.065 -11.951 13.254 1.00 91.00 103 GLU A CA 1
ATOM 792 C C . GLU A 1 103 ? 27.257 -10.992 13.341 1.00 91.00 103 GLU A C 1
ATOM 794 O O . GLU A 1 103 ? 28.097 -11.111 14.241 1.00 91.00 103 GLU A O 1
ATOM 799 N N . ALA A 1 104 ? 27.277 -9.955 12.503 1.00 89.88 104 ALA A N 1
ATOM 800 C CA . ALA A 1 104 ? 28.272 -8.888 12.549 1.00 89.88 104 ALA A CA 1
ATOM 801 C C . ALA A 1 104 ? 28.286 -8.159 13.904 1.00 89.88 104 ALA A C 1
ATOM 803 O O . ALA A 1 104 ? 29.342 -7.837 14.457 1.00 89.88 104 ALA A O 1
ATOM 804 N N . ALA A 1 105 ? 27.113 -7.896 14.484 1.00 90.19 105 ALA A N 1
ATOM 805 C CA . ALA A 1 105 ? 27.007 -7.304 15.812 1.00 90.19 105 ALA A CA 1
ATOM 806 C C . ALA A 1 105 ? 27.528 -8.261 16.890 1.00 90.19 105 ALA A C 1
ATOM 808 O O . ALA A 1 105 ? 28.218 -7.828 17.816 1.00 90.19 105 ALA A O 1
ATOM 809 N N . ALA A 1 106 ? 27.249 -9.562 16.770 1.00 88.19 106 ALA A N 1
ATOM 810 C CA . ALA A 1 106 ? 27.700 -10.575 17.711 1.00 88.19 106 ALA A CA 1
ATOM 811 C C . ALA A 1 106 ? 29.232 -10.698 17.750 1.00 88.19 106 ALA A C 1
ATOM 813 O O . ALA A 1 106 ? 29.791 -10.759 18.853 1.00 88.19 106 ALA A O 1
ATOM 814 N N . THR A 1 107 ? 29.884 -10.664 16.586 1.00 82.69 107 THR A N 1
ATOM 815 C CA . THR A 1 107 ? 31.337 -10.836 16.403 1.00 82.69 107 THR A CA 1
ATOM 816 C C . THR A 1 107 ? 32.154 -9.572 16.683 1.00 82.69 107 THR A C 1
ATOM 818 O O . THR A 1 107 ? 33.331 -9.661 17.046 1.00 82.69 107 THR A O 1
ATOM 821 N N . ALA A 1 108 ? 31.533 -8.387 16.641 1.00 70.69 108 ALA A N 1
ATOM 822 C CA . ALA A 1 108 ? 32.192 -7.106 16.925 1.00 70.69 108 ALA A CA 1
ATOM 823 C C . ALA A 1 108 ? 32.796 -6.993 18.347 1.00 70.69 108 ALA A C 1
ATOM 825 O O . ALA A 1 108 ? 33.584 -6.086 18.609 1.00 70.69 108 ALA A O 1
ATOM 826 N N . GLY A 1 109 ? 32.453 -7.906 19.267 1.00 57.06 109 GLY A N 1
ATOM 827 C CA . GLY A 1 109 ? 33.016 -7.983 20.623 1.00 57.06 109 GLY A CA 1
ATOM 828 C C . GLY A 1 109 ? 34.123 -9.028 20.828 1.00 57.06 109 GLY A C 1
ATOM 829 O O . GLY A 1 109 ? 34.796 -8.991 21.855 1.00 57.06 109 GLY A O 1
ATOM 830 N N . THR A 1 110 ? 34.330 -9.958 19.890 1.00 48.91 110 THR A N 1
ATOM 831 C CA . THR A 1 110 ? 35.326 -11.045 20.012 1.00 48.91 110 THR A CA 1
ATOM 832 C C . THR A 1 110 ? 36.699 -10.668 19.459 1.00 48.91 110 THR A C 1
ATOM 834 O O . THR A 1 110 ? 37.710 -11.189 19.923 1.00 48.91 110 THR A O 1
ATOM 837 N N . MET A 1 111 ? 36.778 -9.687 18.557 1.00 43.25 111 MET A N 1
ATOM 838 C CA . MET A 1 111 ? 38.042 -9.153 18.037 1.00 43.25 111 MET A CA 1
ATOM 839 C C . MET A 1 111 ? 38.507 -7.920 18.823 1.00 43.25 111 MET A C 1
ATOM 841 O O . MET A 1 111 ? 38.617 -6.816 18.297 1.00 43.25 111 MET A O 1
ATOM 845 N N . LYS A 1 112 ? 38.785 -8.090 20.119 1.00 37.84 112 LYS A N 1
ATOM 846 C CA . LYS A 1 112 ? 39.602 -7.123 20.873 1.00 37.84 112 LYS A CA 1
ATOM 847 C C . LYS A 1 112 ? 40.359 -7.787 22.024 1.00 37.84 112 LYS A C 1
ATOM 849 O O . LYS A 1 112 ? 40.215 -7.415 23.183 1.00 37.84 112 LYS A O 1
ATOM 854 N N . LYS A 1 113 ? 41.190 -8.780 21.701 1.00 36.03 113 LYS A N 1
ATOM 855 C CA . LYS A 1 113 ? 42.275 -9.254 22.577 1.00 36.03 113 LYS A CA 1
ATOM 856 C C . LYS A 1 113 ? 43.527 -9.603 21.773 1.00 36.03 113 LYS A C 1
ATOM 858 O O . LYS A 1 113 ? 44.038 -10.708 21.850 1.00 36.03 113 LYS A O 1
ATOM 863 N N . THR A 1 114 ? 44.075 -8.626 21.065 1.00 33.69 114 THR A N 1
ATOM 864 C CA . THR A 1 114 ? 45.511 -8.618 20.766 1.00 33.69 114 THR A CA 1
ATOM 865 C C . THR A 1 114 ? 46.037 -7.196 20.896 1.00 33.69 114 THR A C 1
ATOM 867 O O . THR A 1 114 ? 45.482 -6.262 20.329 1.00 33.69 114 THR A O 1
ATOM 870 N N . ALA A 1 115 ? 47.112 -7.080 21.674 1.00 37.59 115 ALA A N 1
ATOM 871 C CA . ALA A 1 115 ? 47.942 -5.903 21.905 1.00 37.59 115 ALA A CA 1
ATOM 872 C C . ALA A 1 115 ? 47.349 -4.759 22.756 1.00 37.59 115 ALA A C 1
ATOM 874 O O . ALA A 1 115 ? 46.954 -3.709 22.256 1.00 37.59 115 ALA A O 1
ATOM 875 N N . ARG A 1 116 ? 47.513 -4.870 24.082 1.00 31.50 116 ARG A N 1
ATOM 876 C CA . ARG A 1 116 ? 48.226 -3.798 24.793 1.00 31.50 116 ARG A CA 1
ATOM 877 C C . ARG A 1 116 ? 49.057 -4.347 25.954 1.00 31.50 116 ARG A C 1
ATOM 879 O O . ARG A 1 116 ? 48.561 -5.045 26.830 1.00 31.50 116 ARG A O 1
ATOM 886 N N . LYS A 1 117 ? 50.348 -4.052 25.843 1.00 31.39 117 LYS A N 1
ATOM 887 C CA . LYS A 1 117 ? 51.484 -4.391 26.701 1.00 31.39 117 LYS A CA 1
ATOM 888 C C . LYS A 1 117 ? 51.288 -3.814 28.120 1.00 31.39 117 LYS A C 1
ATOM 890 O O . LYS A 1 117 ? 50.783 -2.702 28.258 1.00 31.39 117 LYS A O 1
ATOM 895 N N . SER A 1 118 ? 51.695 -4.600 29.119 1.00 28.62 118 SER A N 1
ATOM 896 C CA . SER A 1 118 ? 52.034 -4.276 30.525 1.00 28.62 118 SER A CA 1
ATOM 897 C C . SER A 1 118 ? 52.731 -2.906 30.680 1.00 28.62 118 SER A C 1
ATOM 899 O O . SER A 1 118 ? 53.457 -2.526 29.766 1.00 28.62 118 SER A O 1
ATOM 901 N N . THR A 1 119 ? 52.644 -2.091 31.746 1.00 26.66 119 THR A N 1
ATOM 902 C CA . THR A 1 119 ? 52.549 -2.229 33.236 1.00 26.66 119 THR A CA 1
ATOM 903 C C . THR A 1 119 ? 52.608 -0.777 33.820 1.00 26.66 119 THR A C 1
ATOM 905 O O . THR A 1 119 ? 52.827 0.126 33.011 1.00 26.66 119 THR A O 1
ATOM 908 N N . PRO A 1 120 ? 52.593 -0.477 35.149 1.00 32.28 120 PRO A N 1
ATOM 909 C CA . PRO A 1 120 ? 52.131 -1.203 36.344 1.00 32.28 120 PRO A CA 1
ATOM 910 C C . PRO A 1 120 ? 51.173 -0.384 37.269 1.00 32.28 120 PRO A C 1
ATOM 912 O O . PRO A 1 120 ? 50.897 0.791 37.047 1.00 32.28 120 PRO A O 1
ATOM 915 N N . ALA A 1 121 ? 50.673 -1.069 38.308 1.00 26.52 121 ALA A N 1
ATOM 916 C CA . ALA A 1 121 ? 49.734 -0.663 39.371 1.00 26.52 121 ALA A CA 1
ATOM 917 C C . ALA A 1 121 ? 50.271 0.424 40.342 1.00 26.52 121 ALA A C 1
ATOM 919 O O . ALA A 1 121 ? 51.476 0.648 40.396 1.00 26.52 121 ALA A O 1
ATOM 920 N N . SER A 1 122 ? 49.452 1.155 41.119 1.00 25.86 122 SER A N 1
ATOM 921 C CA . SER A 1 122 ? 48.736 0.747 42.362 1.00 25.86 122 SER A CA 1
ATOM 922 C C . SER A 1 122 ? 48.172 2.014 43.067 1.00 25.86 122 SER A C 1
ATOM 924 O O . SER A 1 122 ? 48.533 3.110 42.644 1.00 25.86 122 SER A O 1
ATOM 926 N N . PRO A 1 123 ? 47.508 1.954 44.247 1.00 34.16 123 PRO A N 1
ATOM 927 C CA . PRO A 1 123 ? 46.443 1.070 44.753 1.00 34.16 123 PRO A CA 1
ATOM 928 C C . PRO A 1 123 ? 45.198 1.921 45.185 1.00 34.16 123 PRO A C 1
ATOM 930 O O . PRO A 1 123 ? 45.254 3.142 45.235 1.00 34.16 123 PRO A O 1
ATOM 933 N N . SER A 1 124 ? 44.021 1.386 45.532 1.00 25.17 124 SER A N 1
ATOM 934 C CA . SER A 1 124 ? 43.753 0.985 46.919 1.00 25.17 124 SER A CA 1
ATOM 935 C C . SER A 1 124 ? 42.272 0.634 47.193 1.00 25.17 124 SER A C 1
ATOM 937 O O . SER A 1 124 ? 41.349 1.147 46.568 1.00 25.17 124 SER A O 1
ATOM 939 N N . VAL A 1 125 ? 42.137 -0.218 48.215 1.00 27.73 125 VAL A N 1
ATOM 940 C CA . VAL A 1 125 ? 41.034 -0.448 49.166 1.00 27.73 125 VAL A CA 1
ATOM 941 C C . VAL A 1 125 ? 39.779 -1.217 48.720 1.00 27.73 125 VAL A C 1
ATOM 943 O O . VAL A 1 125 ? 38.855 -0.732 48.078 1.00 27.73 125 VAL A O 1
ATOM 946 N N . ALA A 1 126 ? 39.741 -2.444 49.241 1.00 25.44 126 ALA A N 1
ATOM 947 C CA . ALA A 1 126 ? 38.615 -3.353 49.364 1.00 25.44 126 ALA A CA 1
ATOM 948 C C . ALA A 1 126 ? 37.478 -2.827 50.258 1.00 25.44 126 ALA A C 1
ATOM 950 O O . ALA A 1 126 ? 37.736 -2.150 51.249 1.00 25.44 126 ALA A O 1
ATOM 951 N N . LYS A 1 127 ? 36.256 -3.335 50.044 1.00 27.91 127 LYS A N 1
ATOM 952 C CA . LYS A 1 127 ? 35.403 -3.843 51.135 1.00 27.91 127 LYS A CA 1
ATOM 953 C C . LYS A 1 127 ? 34.401 -4.886 50.618 1.00 27.91 127 LYS A C 1
ATOM 955 O O . LYS A 1 127 ? 33.882 -4.797 49.513 1.00 27.91 127 LYS A O 1
ATOM 960 N N . LYS A 1 128 ? 34.254 -5.921 51.446 1.00 24.25 128 LYS A N 1
ATOM 961 C CA . LYS A 1 128 ? 33.551 -7.203 51.282 1.00 24.25 128 LYS A CA 1
ATOM 962 C C . LYS A 1 128 ? 32.017 -7.085 51.323 1.00 24.25 128 LYS A C 1
ATOM 964 O O . LYS A 1 128 ? 31.487 -6.105 51.832 1.00 24.25 128 LYS A O 1
ATOM 969 N N . SER A 1 129 ? 31.396 -8.240 51.029 1.00 24.98 129 SER A N 1
ATOM 970 C CA . SER A 1 129 ? 30.165 -8.817 51.622 1.00 24.98 129 SER A CA 1
ATOM 971 C C . SER A 1 129 ? 28.859 -8.579 50.856 1.00 24.98 129 SER A C 1
ATOM 973 O O . SER A 1 129 ? 28.678 -7.516 50.291 1.00 24.98 129 SER A O 1
ATOM 975 N N . VAL A 1 130 ? 27.890 -9.497 50.772 1.00 25.88 130 VAL A N 1
ATOM 976 C CA . VAL A 1 130 ? 27.728 -10.911 51.166 1.00 25.88 130 VAL A CA 1
ATOM 977 C C . VAL A 1 130 ? 26.552 -11.449 50.330 1.00 25.88 130 VAL A C 1
ATOM 979 O O . VAL A 1 130 ? 25.636 -10.714 49.973 1.00 25.88 130 VAL A O 1
ATOM 982 N N . ALA A 1 131 ? 26.589 -12.740 50.016 1.00 25.27 131 ALA A N 1
ATOM 983 C CA . ALA A 1 131 ? 25.531 -13.480 49.340 1.00 25.27 131 ALA A CA 1
ATOM 984 C C . ALA A 1 131 ? 24.229 -13.591 50.160 1.00 25.27 131 ALA A C 1
ATOM 986 O O . ALA A 1 131 ? 24.289 -13.759 51.376 1.00 25.27 131 ALA A O 1
ATOM 987 N N . LYS A 1 132 ? 23.073 -13.718 49.488 1.00 27.41 132 LYS A N 1
ATOM 988 C CA . LYS A 1 132 ? 22.054 -14.702 49.899 1.00 27.41 132 LYS A CA 1
ATOM 989 C C . LYS A 1 132 ? 21.075 -15.078 48.780 1.00 27.41 132 LYS A C 1
ATOM 991 O O . LYS A 1 132 ? 20.559 -14.238 48.056 1.00 27.41 132 LYS A O 1
ATOM 996 N N . LYS A 1 133 ? 20.870 -16.394 48.684 1.00 25.33 133 LYS A N 1
ATOM 997 C CA . LYS A 1 133 ? 19.933 -17.159 47.847 1.00 25.33 133 LYS A CA 1
ATOM 998 C C . LYS A 1 133 ? 18.497 -17.102 48.385 1.00 25.33 133 LYS A C 1
ATOM 1000 O O . LYS A 1 133 ? 18.320 -17.060 49.599 1.00 25.33 133 LYS A O 1
ATOM 1005 N N . SER A 1 134 ? 17.514 -17.289 47.500 1.00 27.38 134 SER A N 1
ATOM 1006 C CA . SER A 1 134 ? 16.327 -18.187 47.607 1.00 27.38 134 SER A CA 1
ATOM 1007 C C . SER A 1 134 ? 15.422 -17.884 46.392 1.00 27.38 134 SER A C 1
ATOM 1009 O O . SER A 1 134 ? 15.181 -16.720 46.117 1.00 27.38 134 SER A O 1
ATOM 1011 N N . ALA A 1 135 ? 15.064 -18.764 45.447 1.00 25.81 135 ALA A N 1
ATOM 1012 C CA . ALA A 1 135 ? 14.601 -20.160 45.395 1.00 25.81 135 ALA A CA 1
ATOM 1013 C C . ALA A 1 135 ? 13.096 -20.376 45.687 1.00 25.81 135 ALA A C 1
ATOM 1015 O O . ALA A 1 135 ? 12.704 -20.380 46.846 1.00 25.81 135 ALA A O 1
ATOM 1016 N N . ALA A 1 136 ? 12.363 -20.710 44.602 1.00 26.56 136 ALA A N 1
ATOM 1017 C CA . ALA A 1 136 ? 11.132 -21.527 44.485 1.00 26.56 136 ALA A CA 1
ATOM 1018 C C . ALA A 1 136 ? 9.826 -20.973 45.127 1.00 26.56 136 ALA A C 1
ATOM 1020 O O . ALA A 1 136 ? 9.883 -20.213 46.075 1.00 26.56 136 ALA A O 1
ATOM 1021 N N . LYS A 1 137 ? 8.590 -21.288 44.696 1.00 27.22 137 LYS A N 1
ATOM 1022 C CA . LYS A 1 137 ? 8.042 -22.447 43.965 1.00 27.22 137 LYS A CA 1
ATOM 1023 C C . LYS A 1 137 ? 6.606 -22.145 43.451 1.00 27.22 137 LYS A C 1
ATOM 1025 O O . LYS A 1 137 ? 5.988 -21.168 43.848 1.00 27.22 137 LYS A O 1
ATOM 1030 N N . GLN A 1 138 ? 6.124 -23.022 42.571 1.00 25.52 138 GLN A N 1
ATOM 1031 C CA . GLN A 1 138 ? 4.882 -23.039 41.772 1.00 25.52 138 GLN A CA 1
ATOM 1032 C C . GLN A 1 138 ? 3.557 -23.304 42.536 1.00 25.52 138 GLN A C 1
ATOM 1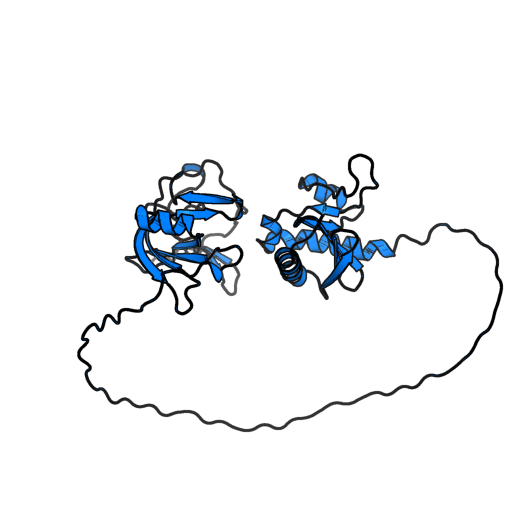034 O O . GLN A 1 138 ? 3.598 -24.047 43.508 1.00 25.52 138 GLN A O 1
ATOM 1039 N N . ALA A 1 139 ? 2.440 -22.779 41.970 1.00 26.58 139 ALA A N 1
ATOM 1040 C CA . ALA A 1 139 ? 1.106 -23.365 41.605 1.00 26.58 139 ALA A CA 1
ATOM 1041 C C . ALA A 1 139 ? 0.340 -24.310 42.595 1.00 26.58 139 ALA A C 1
ATOM 1043 O O . ALA A 1 139 ? 0.955 -24.748 43.558 1.00 26.58 139 ALA A O 1
ATOM 1044 N N . PRO A 1 140 ? -0.950 -24.729 42.384 1.00 39.16 140 PRO A N 1
ATOM 1045 C CA . PRO A 1 140 ? -1.850 -24.570 41.217 1.00 39.16 140 PRO A CA 1
ATOM 1046 C C . PRO A 1 140 ? -3.381 -24.327 41.470 1.00 39.16 140 PRO A C 1
ATOM 1048 O O . PRO A 1 140 ? -3.907 -24.534 42.553 1.00 39.16 140 PRO A O 1
ATOM 1051 N N . GLN A 1 141 ? -4.070 -23.946 40.377 1.00 31.53 141 GLN A N 1
ATOM 1052 C CA . GLN A 1 141 ? -5.406 -24.334 39.842 1.00 31.53 141 GLN A CA 1
ATOM 1053 C C . GLN A 1 141 ? -6.666 -24.524 40.724 1.00 31.53 141 GLN A C 1
ATOM 1055 O O . GLN A 1 141 ? -6.663 -25.291 41.680 1.00 31.53 141 GLN A O 1
ATOM 1060 N N . LYS A 1 142 ? -7.820 -24.055 40.196 1.00 31.69 142 LYS A N 1
ATOM 1061 C CA . LYS A 1 142 ? -9.035 -24.875 39.946 1.00 31.69 142 LYS A CA 1
ATOM 1062 C C . LYS A 1 142 ? -10.043 -24.202 38.988 1.00 31.69 142 LYS A C 1
ATOM 1064 O O . LYS A 1 142 ? -9.990 -23.007 38.736 1.00 31.69 142 LYS A O 1
ATOM 1069 N N . ARG A 1 143 ? -10.901 -25.051 38.418 1.00 27.58 143 ARG A N 1
ATOM 1070 C CA . ARG A 1 143 ? -11.699 -24.983 37.176 1.00 27.58 143 ARG A CA 1
ATOM 1071 C C . ARG A 1 143 ? -13.181 -25.218 37.501 1.00 27.58 143 ARG A C 1
ATOM 1073 O O . ARG A 1 143 ? -13.413 -26.020 38.398 1.00 27.58 143 ARG A O 1
ATOM 1080 N N . ALA A 1 144 ? -14.119 -24.633 36.738 1.00 29.72 144 ALA A N 1
ATOM 1081 C CA . ALA A 1 144 ? -15.506 -25.089 36.434 1.00 29.72 144 ALA A CA 1
ATOM 1082 C C . ALA A 1 144 ? -16.370 -23.870 36.005 1.00 29.72 144 ALA A C 1
ATOM 1084 O O . ALA A 1 144 ? -16.126 -22.793 36.524 1.00 29.72 144 ALA A O 1
ATOM 1085 N N . THR A 1 145 ? -17.375 -23.871 35.117 1.00 30.98 145 THR A N 1
ATOM 1086 C CA . THR A 1 145 ? -18.057 -24.855 34.248 1.00 30.98 145 THR A CA 1
ATOM 1087 C C . THR A 1 145 ? -19.045 -24.093 33.334 1.00 30.98 145 THR A C 1
ATOM 1089 O O . THR A 1 145 ? -19.738 -23.197 33.795 1.00 30.98 145 THR A O 1
ATOM 1092 N N . THR A 1 146 ? -19.100 -24.490 32.058 1.00 29.69 146 THR A N 1
ATOM 1093 C CA . THR A 1 146 ? -20.232 -24.557 31.093 1.00 29.69 146 THR A CA 1
ATOM 1094 C C . THR A 1 146 ? -21.611 -23.926 31.396 1.00 29.69 146 THR A C 1
ATOM 1096 O O . THR A 1 146 ? -22.248 -24.310 32.375 1.00 29.69 146 THR A O 1
ATOM 1099 N N . LYS A 1 147 ? -22.197 -23.228 30.399 1.00 32.75 147 LYS A N 1
ATOM 1100 C CA . LYS A 1 147 ? -23.456 -23.638 29.716 1.00 32.75 147 LYS A CA 1
ATOM 1101 C C . LYS A 1 147 ? -23.771 -22.794 28.467 1.00 32.75 147 LYS A C 1
ATOM 1103 O O . LYS A 1 147 ? -23.445 -21.616 28.406 1.00 32.75 147 LYS A O 1
ATOM 1108 N N . ALA A 1 148 ? -24.415 -23.437 27.493 1.00 28.52 148 ALA A N 1
ATOM 1109 C CA . ALA A 1 148 ? -24.805 -22.936 26.177 1.00 28.52 148 ALA A CA 1
ATOM 1110 C C . ALA A 1 148 ? -26.344 -23.021 25.978 1.00 28.52 148 ALA A C 1
ATOM 1112 O O . ALA A 1 148 ? -26.921 -24.014 26.409 1.00 28.52 148 ALA A O 1
ATOM 1113 N N . ILE A 1 149 ? -26.918 -21.992 25.315 1.00 34.69 149 ILE A N 1
ATOM 1114 C CA . ILE A 1 149 ? -28.024 -21.904 24.303 1.00 34.69 149 ILE A CA 1
ATOM 1115 C C . ILE A 1 149 ? -29.430 -22.499 24.633 1.00 34.69 149 ILE A C 1
ATOM 1117 O O . ILE A 1 149 ? -29.524 -23.601 25.166 1.00 34.69 149 ILE A O 1
ATOM 1121 N N . PRO A 1 150 ? -30.545 -21.785 24.318 1.00 37.41 150 PRO A N 1
ATOM 1122 C CA . PRO A 1 150 ? -31.328 -21.971 23.065 1.00 37.41 150 PRO A CA 1
ATOM 1123 C C . PRO A 1 150 ? -31.750 -20.617 22.427 1.00 37.41 150 PRO A C 1
ATOM 1125 O O . PRO A 1 150 ? -31.998 -19.647 23.130 1.00 37.41 150 PRO A O 1
ATOM 1128 N N . SER A 1 151 ? -31.617 -20.367 21.119 1.00 31.91 151 SER A N 1
ATOM 1129 C CA . SER A 1 151 ? -32.504 -20.715 19.987 1.00 31.91 151 SER A CA 1
ATOM 1130 C C . SER A 1 151 ? -34.019 -20.549 20.228 1.00 31.91 151 SER A C 1
ATOM 1132 O O . SER A 1 151 ? -34.622 -21.283 21.002 1.00 31.91 151 SER A O 1
ATOM 1134 N N . ARG A 1 152 ? -34.658 -19.612 19.502 1.00 33.44 152 ARG A N 1
ATOM 1135 C CA . ARG A 1 152 ? -35.680 -19.886 18.465 1.00 33.44 152 ARG A CA 1
ATOM 1136 C C . ARG A 1 152 ? -36.438 -18.614 18.046 1.00 33.44 152 ARG A C 1
ATOM 1138 O O . ARG A 1 152 ? -36.874 -17.812 18.860 1.00 33.44 152 ARG A O 1
ATOM 1145 N N . ALA A 1 153 ? -36.567 -18.516 16.727 1.00 32.19 153 ALA A N 1
ATOM 1146 C CA . ALA A 1 153 ? -37.313 -17.586 15.893 1.00 32.19 153 ALA A CA 1
ATOM 1147 C C . ALA A 1 153 ? -38.655 -17.055 16.429 1.00 32.19 153 ALA A C 1
ATOM 1149 O O . ALA A 1 153 ? -39.483 -17.813 16.931 1.00 32.19 153 ALA A O 1
ATOM 1150 N N . SER A 1 154 ? -38.931 -15.789 16.105 1.00 35.94 154 SER A N 1
ATOM 1151 C CA . SER A 1 154 ? -40.273 -15.370 15.703 1.00 35.94 154 SER A CA 1
ATOM 1152 C C . SER A 1 154 ? -40.166 -14.380 14.543 1.00 35.94 154 SER A C 1
ATOM 1154 O O . SER A 1 154 ? -39.639 -13.277 14.674 1.00 35.94 154 SER A O 1
ATOM 1156 N N . SER A 1 155 ? -40.600 -14.842 13.377 1.00 41.81 155 SER A N 1
ATOM 1157 C CA . SER A 1 155 ? -40.693 -14.110 12.123 1.00 41.81 155 SER A CA 1
ATOM 1158 C C . SER A 1 155 ? -41.828 -13.093 12.190 1.00 41.81 155 SER A C 1
ATOM 1160 O O . SER A 1 155 ? -42.998 -13.475 12.256 1.00 41.81 155 SER A O 1
ATOM 1162 N N . LYS A 1 156 ? -41.502 -11.804 12.100 1.00 39.31 156 LYS A N 1
ATOM 1163 C CA . LYS A 1 156 ? -42.446 -10.789 11.631 1.00 39.31 156 LYS A CA 1
ATOM 1164 C C . LYS A 1 156 ? -41.863 -10.121 10.395 1.00 39.31 156 LYS A C 1
ATOM 1166 O O . LYS A 1 156 ? -40.802 -9.512 10.441 1.00 39.31 156 LYS A O 1
ATOM 1171 N N . SER A 1 157 ? -42.585 -10.332 9.301 1.00 42.44 157 SER A N 1
ATOM 1172 C CA . SER A 1 157 ? -42.450 -9.683 8.005 1.00 42.44 157 SER A CA 1
ATOM 1173 C C . SER A 1 157 ? -42.309 -8.172 8.179 1.00 42.44 157 SER A C 1
ATOM 1175 O O . SER A 1 157 ? -43.277 -7.506 8.543 1.00 42.44 157 SER A O 1
ATOM 1177 N N . LEU A 1 158 ? -41.114 -7.646 7.922 1.00 39.56 158 LEU A N 1
ATOM 1178 C CA . LEU A 1 158 ? -40.882 -6.221 7.740 1.00 39.56 158 LEU A CA 1
ATOM 1179 C C . LEU A 1 158 ? -40.757 -5.965 6.245 1.00 39.56 158 LEU A C 1
ATOM 1181 O O . LEU A 1 158 ? -39.821 -6.405 5.585 1.00 39.56 158 LEU A O 1
ATOM 1185 N N . THR A 1 159 ? -41.769 -5.283 5.733 1.00 35.41 159 THR A N 1
ATOM 1186 C CA . THR A 1 159 ? -41.789 -4.628 4.435 1.00 35.41 159 THR A CA 1
ATOM 1187 C C . THR A 1 159 ? -40.575 -3.707 4.322 1.00 35.41 159 THR A C 1
ATOM 1189 O O . THR A 1 159 ? -40.438 -2.770 5.109 1.00 35.41 159 THR A O 1
ATOM 1192 N N . THR A 1 160 ? -39.689 -3.984 3.369 1.00 36.22 160 THR A N 1
ATOM 1193 C CA . THR A 1 160 ? -38.494 -3.185 3.088 1.00 36.22 160 THR A CA 1
ATOM 1194 C C . THR A 1 160 ? -38.911 -1.872 2.425 1.00 36.22 160 THR A C 1
ATOM 1196 O O . THR A 1 160 ? -38.965 -1.762 1.205 1.00 36.22 160 THR A O 1
ATOM 1199 N N . ALA A 1 161 ? -39.267 -0.877 3.233 1.00 43.22 161 ALA A N 1
ATOM 1200 C CA . ALA A 1 161 ? -39.168 0.511 2.812 1.00 43.22 161 ALA A CA 1
ATOM 1201 C C . ALA A 1 161 ? -37.687 0.884 2.926 1.00 43.22 161 ALA A C 1
ATOM 1203 O O . ALA A 1 161 ? -37.116 0.840 4.017 1.00 43.22 161 ALA A O 1
ATOM 1204 N N . GLU A 1 162 ? -37.058 1.153 1.786 1.00 49.38 162 GLU A N 1
ATOM 1205 C CA . GLU A 1 162 ? -35.663 1.567 1.676 1.00 49.38 162 GLU A CA 1
ATOM 1206 C C . GLU A 1 162 ? -35.511 2.933 2.357 1.00 49.38 162 GLU A C 1
ATOM 1208 O O . GLU A 1 162 ? -35.763 3.989 1.786 1.00 49.38 162 GLU A O 1
ATOM 1213 N N . SER A 1 163 ? -35.212 2.893 3.654 1.00 40.59 163 SER A N 1
ATOM 1214 C CA . SER A 1 163 ? -34.942 4.066 4.470 1.00 40.59 163 SER A CA 1
ATOM 1215 C C . SER A 1 163 ? -33.524 4.527 4.165 1.00 40.59 163 SER A C 1
ATOM 1217 O O . SER A 1 163 ? -32.583 4.166 4.872 1.00 40.59 163 SER A O 1
ATOM 1219 N N . THR A 1 164 ? -33.354 5.311 3.105 1.00 48.06 164 THR A N 1
ATOM 1220 C CA . THR A 1 164 ? -32.127 6.074 2.869 1.00 48.06 164 THR A CA 1
ATOM 1221 C C . THR A 1 164 ? -32.052 7.142 3.954 1.00 48.06 164 THR A C 1
ATOM 1223 O O . THR A 1 164 ? -32.621 8.220 3.821 1.00 48.06 164 THR A O 1
ATOM 1226 N N . ILE A 1 165 ? -31.432 6.812 5.088 1.00 51.47 165 ILE A N 1
ATOM 1227 C CA . ILE A 1 165 ? -31.134 7.795 6.130 1.00 51.47 165 ILE A CA 1
ATOM 1228 C C . ILE A 1 165 ? -30.029 8.685 5.550 1.00 51.47 165 ILE A C 1
ATOM 1230 O O . ILE A 1 165 ? -28.946 8.163 5.271 1.00 51.47 165 ILE A O 1
ATOM 1234 N N . PRO A 1 166 ? -30.265 9.988 5.321 1.00 46.72 166 PRO A N 1
ATOM 1235 C CA . PRO A 1 166 ? -29.195 10.886 4.931 1.00 46.72 166 PRO A CA 1
ATOM 1236 C C . PRO A 1 166 ? -28.245 11.003 6.123 1.00 46.72 166 PRO A C 1
ATOM 1238 O O . PRO A 1 166 ? -28.576 11.597 7.147 1.00 46.72 166 PRO A O 1
ATOM 1241 N N . LEU A 1 167 ? -27.088 10.355 6.015 1.00 50.25 167 LEU A N 1
ATOM 1242 C CA . LEU A 1 167 ? -25.984 10.567 6.935 1.00 50.25 167 LEU A CA 1
ATOM 1243 C C . LEU A 1 167 ? -25.352 11.905 6.560 1.00 50.25 167 LEU A C 1
ATOM 1245 O O . LEU A 1 167 ? -24.766 12.039 5.488 1.00 50.25 167 LEU A O 1
ATOM 1249 N N . GLU A 1 168 ? -25.496 12.899 7.430 1.00 49.69 168 GLU A N 1
ATOM 1250 C CA . GLU A 1 168 ? -24.675 14.102 7.353 1.00 49.69 168 GLU A CA 1
ATOM 1251 C C . GLU A 1 168 ? -23.238 13.703 7.726 1.00 49.69 168 GLU A C 1
ATOM 1253 O O . GLU A 1 168 ? -22.927 13.459 8.891 1.00 49.69 168 GLU A O 1
ATOM 1258 N N . GLY A 1 169 ? -22.388 13.525 6.711 1.00 54.94 169 GLY A N 1
ATOM 1259 C CA . GLY A 1 169 ? -21.008 13.068 6.854 1.00 54.94 169 GLY A CA 1
ATOM 1260 C C . GLY A 1 169 ? -20.211 13.233 5.558 1.00 54.94 169 GLY A C 1
ATOM 1261 O O . GLY A 1 169 ? -20.656 12.848 4.476 1.00 54.94 169 GLY A O 1
ATOM 1262 N N . GLU A 1 170 ? -19.035 13.846 5.682 1.00 70.62 170 GLU A N 1
ATOM 1263 C CA . GLU A 1 170 ? -18.124 14.215 4.598 1.00 70.62 170 GLU A CA 1
ATOM 1264 C C . GLU A 1 170 ? -17.263 13.020 4.153 1.00 70.62 170 GLU A C 1
ATOM 1266 O O . GLU A 1 170 ? -16.161 12.851 4.651 1.00 70.62 170 GLU A O 1
ATOM 1271 N N . GLY A 1 171 ? -17.735 12.204 3.202 1.00 84.69 171 GLY A N 1
ATOM 1272 C CA . GLY A 1 171 ? -16.887 11.268 2.439 1.00 84.69 171 GLY A CA 1
ATOM 1273 C C . GLY A 1 171 ? -15.865 10.442 3.259 1.00 84.69 171 GLY A C 1
ATOM 1274 O O . GLY A 1 171 ? -16.136 10.065 4.395 1.00 84.69 171 GLY A O 1
ATOM 1275 N N . PRO A 1 172 ? -14.709 10.080 2.673 1.00 93.44 172 PRO A N 1
ATOM 1276 C CA . PRO A 1 172 ? -13.590 9.480 3.404 1.00 93.44 172 PRO A CA 1
ATOM 1277 C C . PRO A 1 172 ? -12.807 10.520 4.230 1.00 93.44 172 PRO A C 1
ATOM 1279 O O . PRO A 1 172 ? -12.468 11.590 3.719 1.00 93.44 172 PRO A O 1
ATOM 1282 N N . ASP A 1 173 ? -12.428 10.177 5.464 1.00 94.12 173 ASP A N 1
ATOM 1283 C CA . ASP A 1 173 ? -11.655 11.024 6.382 1.00 94.12 173 ASP A CA 1
ATOM 1284 C C . ASP A 1 173 ? -10.149 10.740 6.267 1.00 94.12 173 ASP A C 1
ATOM 1286 O O . ASP A 1 173 ? -9.559 9.940 6.998 1.00 94.12 173 ASP A O 1
ATOM 1290 N N . PHE A 1 174 ? -9.488 11.442 5.346 1.00 93.25 174 PHE A N 1
ATOM 1291 C CA . PHE A 1 174 ? -8.050 11.290 5.121 1.00 93.25 174 PHE A CA 1
ATOM 1292 C C . PHE A 1 174 ? -7.190 11.707 6.320 1.00 93.25 174 PHE A C 1
ATOM 1294 O O . PHE A 1 174 ? -6.019 11.338 6.362 1.00 93.25 174 PHE A O 1
ATOM 1301 N N . SER A 1 175 ? -7.720 12.423 7.318 1.00 93.06 175 SER A N 1
ATOM 1302 C CA . SER A 1 175 ? -6.945 12.779 8.514 1.00 93.06 175 SER A CA 1
ATOM 1303 C C . SER A 1 175 ? -6.620 11.570 9.402 1.00 93.06 175 SER A C 1
ATOM 1305 O O . SER A 1 175 ? -5.657 11.617 10.170 1.00 93.06 175 SER A O 1
ATOM 1307 N N . ARG A 1 176 ? -7.371 10.469 9.255 1.00 87.81 176 ARG A N 1
ATOM 1308 C CA . ARG A 1 176 ? -7.152 9.195 9.963 1.00 87.81 176 ARG A CA 1
ATOM 1309 C C . ARG A 1 176 ? -6.026 8.361 9.372 1.00 87.81 176 ARG A C 1
ATOM 1311 O O . ARG A 1 176 ? -5.402 7.572 10.078 1.00 87.81 176 ARG A O 1
ATOM 1318 N N . GLY A 1 177 ? -5.758 8.551 8.085 1.00 84.75 177 GLY A N 1
ATOM 1319 C CA . GLY A 1 177 ? -4.697 7.862 7.370 1.00 84.75 177 GLY A CA 1
ATOM 1320 C C . GLY A 1 177 ? -3.315 8.382 7.742 1.00 84.75 177 GLY A C 1
ATOM 1321 O O . GLY A 1 177 ? -3.061 9.590 7.746 1.00 84.75 177 GLY A O 1
ATOM 1322 N N . GLU A 1 178 ? -2.365 7.474 7.959 1.00 82.19 178 GLU A N 1
ATOM 1323 C CA . GLU A 1 178 ? -0.956 7.860 8.024 1.00 82.19 178 GLU A CA 1
ATOM 1324 C C . GLU A 1 178 ? -0.560 8.577 6.720 1.00 82.19 178 GLU A C 1
ATOM 1326 O O . GLU A 1 178 ? -0.873 8.117 5.624 1.00 82.19 178 GLU A O 1
ATOM 1331 N N . GLN A 1 179 ? 0.107 9.732 6.829 1.00 88.94 179 GLN A N 1
ATOM 1332 C CA . GLN A 1 179 ? 0.456 10.591 5.682 1.00 88.94 179 GLN A CA 1
ATOM 1333 C C . GLN A 1 179 ? -0.748 11.062 4.838 1.00 88.94 179 GLN A C 1
ATOM 1335 O O . GLN A 1 179 ? -0.574 11.422 3.675 1.00 88.94 179 GLN A O 1
ATOM 1340 N N . ARG A 1 180 ? -1.959 11.085 5.412 1.00 92.56 180 ARG A N 1
ATOM 1341 C CA . ARG A 1 180 ? -3.217 11.368 4.700 1.00 92.56 180 ARG A CA 1
ATOM 1342 C C . ARG A 1 180 ? -3.509 10.381 3.570 1.00 92.56 180 ARG A C 1
ATOM 1344 O O . ARG A 1 180 ? -3.994 10.759 2.502 1.00 92.56 180 ARG A O 1
ATOM 1351 N N . LEU A 1 181 ? -3.175 9.113 3.802 1.00 95.50 181 LEU A N 1
ATOM 1352 C CA . LEU A 1 181 ? -3.430 8.017 2.879 1.00 95.50 181 LEU A CA 1
ATOM 1353 C C . LEU A 1 181 ? -4.415 7.022 3.474 1.00 95.50 181 LEU A C 1
ATOM 1355 O O . LEU A 1 181 ? -4.170 6.469 4.544 1.00 95.50 181 LEU A O 1
ATOM 1359 N N . LEU A 1 182 ? -5.477 6.733 2.730 1.00 97.62 182 LEU A N 1
ATOM 1360 C CA . LEU A 1 182 ? -6.454 5.712 3.085 1.00 97.62 182 LEU A CA 1
ATOM 1361 C C . LEU A 1 182 ? -6.285 4.466 2.205 1.00 97.62 182 LEU A C 1
ATOM 1363 O O . LEU A 1 182 ? -5.997 4.595 1.004 1.00 97.62 182 LEU A O 1
ATOM 1367 N N . PRO A 1 183 ? -6.443 3.253 2.761 1.00 98.12 183 PRO A N 1
ATOM 1368 C CA . PRO A 1 183 ? -6.578 2.046 1.965 1.00 98.12 183 PRO A CA 1
ATOM 1369 C C . PRO A 1 183 ? -7.834 2.112 1.086 1.00 98.12 183 PRO A C 1
ATOM 1371 O O . PRO A 1 183 ? -8.936 2.415 1.536 1.00 98.12 183 PRO A O 1
ATOM 1374 N N . ALA A 1 184 ? -7.660 1.770 -0.185 1.00 98.25 184 ALA A N 1
ATOM 1375 C CA . ALA A 1 184 ? -8.714 1.676 -1.180 1.00 98.25 184 ALA A CA 1
ATOM 1376 C C . ALA A 1 184 ? -8.755 0.259 -1.759 1.00 98.25 184 ALA A C 1
ATOM 1378 O O . ALA A 1 184 ? -7.819 -0.195 -2.427 1.00 98.25 184 ALA A O 1
ATOM 1379 N N . ILE A 1 185 ? -9.853 -0.448 -1.506 1.00 98.69 185 ILE A N 1
ATOM 1380 C CA . ILE A 1 185 ? -10.119 -1.794 -2.006 1.00 98.69 185 ILE A CA 1
ATOM 1381 C C . ILE A 1 185 ? -10.881 -1.672 -3.323 1.00 98.69 185 ILE A C 1
ATOM 1383 O O . ILE A 1 185 ? -11.986 -1.142 -3.361 1.00 98.69 185 ILE A O 1
ATOM 1387 N N . ALA A 1 186 ? -10.319 -2.196 -4.409 1.00 98.50 186 ALA A N 1
ATOM 1388 C CA . ALA A 1 186 ? -11.042 -2.366 -5.662 1.00 98.50 186 ALA A CA 1
ATOM 1389 C C . ALA A 1 186 ? -11.693 -3.745 -5.695 1.00 98.50 186 ALA A C 1
ATOM 1391 O O . ALA A 1 186 ? -11.007 -4.768 -5.627 1.00 98.50 186 ALA A O 1
ATOM 1392 N N . GLN A 1 187 ? -13.010 -3.765 -5.845 1.00 98.62 187 GLN A N 1
ATOM 1393 C CA . GLN A 1 187 ? -13.811 -4.970 -5.963 1.00 98.62 187 GLN A CA 1
ATOM 1394 C C . GLN A 1 187 ? -14.589 -4.937 -7.274 1.00 98.62 187 GLN A C 1
ATOM 1396 O O . GLN A 1 187 ? -15.177 -3.921 -7.642 1.00 98.62 187 GLN A O 1
ATOM 1401 N N . ASP A 1 188 ? -14.611 -6.060 -7.977 1.00 98.12 188 ASP A N 1
ATOM 1402 C CA . ASP A 1 188 ? -15.412 -6.213 -9.177 1.00 98.12 188 ASP A CA 1
ATOM 1403 C C . ASP A 1 188 ? -16.903 -6.036 -8.849 1.00 98.12 188 ASP A C 1
ATOM 1405 O O . ASP A 1 188 ? -17.444 -6.684 -7.947 1.00 98.12 188 ASP A O 1
ATOM 1409 N N . HIS A 1 189 ? -17.566 -5.125 -9.561 1.00 98.00 189 HIS A N 1
ATOM 1410 C CA . HIS A 1 189 ? -18.945 -4.751 -9.256 1.00 98.00 189 HIS A CA 1
ATOM 1411 C C . HIS A 1 189 ? -19.953 -5.874 -9.543 1.00 98.00 189 HIS A C 1
ATOM 1413 O O . HIS A 1 189 ? -20.979 -5.934 -8.869 1.00 98.00 189 HIS A O 1
ATOM 1419 N N . ALA A 1 190 ? -19.663 -6.760 -10.503 1.00 97.00 190 ALA A N 1
ATOM 1420 C CA . ALA A 1 190 ? -20.576 -7.809 -10.949 1.00 97.00 190 ALA A CA 1
ATOM 1421 C C . ALA A 1 190 ? -20.399 -9.110 -10.156 1.00 97.00 190 ALA A C 1
ATOM 1423 O O . ALA A 1 190 ? -21.373 -9.775 -9.814 1.00 97.00 190 ALA A O 1
ATOM 1424 N N . THR A 1 191 ? -19.153 -9.480 -9.859 1.00 97.06 191 THR A N 1
ATOM 1425 C CA . THR A 1 191 ? -18.803 -10.766 -9.230 1.00 97.06 191 THR A CA 1
ATOM 1426 C C . THR A 1 191 ? -18.531 -10.656 -7.733 1.00 97.06 191 THR A C 1
ATOM 1428 O O . THR A 1 191 ? -18.577 -11.660 -7.027 1.00 97.06 191 THR A O 1
ATOM 1431 N N . GLY A 1 192 ? -18.221 -9.456 -7.232 1.00 96.75 192 GLY A N 1
ATOM 1432 C CA . GLY A 1 192 ? -17.769 -9.259 -5.855 1.00 96.75 192 GLY A CA 1
ATOM 1433 C C . GLY A 1 192 ? -16.332 -9.727 -5.595 1.00 96.75 192 GLY A C 1
ATOM 1434 O O . GLY A 1 192 ? -15.880 -9.688 -4.450 1.00 96.75 192 GLY A O 1
ATOM 1435 N N . GLU A 1 193 ? -15.586 -10.146 -6.620 1.00 97.56 193 GLU A N 1
ATOM 1436 C CA . GLU A 1 193 ? -14.179 -10.520 -6.477 1.00 97.56 193 GLU A CA 1
ATOM 1437 C C . GLU A 1 193 ? -13.343 -9.306 -6.049 1.00 97.56 193 GLU A C 1
ATOM 1439 O O . GLU A 1 193 ? -13.387 -8.249 -6.680 1.00 97.56 193 GLU A O 1
ATOM 1444 N N . VAL A 1 194 ? -12.550 -9.444 -4.985 1.00 98.31 194 VAL A N 1
ATOM 1445 C CA . VAL A 1 194 ? -11.583 -8.408 -4.604 1.00 98.31 194 VAL A CA 1
ATOM 1446 C C . VAL A 1 194 ? -10.411 -8.458 -5.579 1.00 98.31 194 VAL A C 1
ATOM 1448 O O . VAL A 1 194 ? -9.718 -9.469 -5.685 1.00 98.31 194 VAL A O 1
ATOM 1451 N N . LEU A 1 195 ? -10.178 -7.357 -6.287 1.00 97.75 195 LEU A N 1
ATOM 1452 C CA . LEU A 1 195 ? -9.182 -7.262 -7.350 1.00 97.75 195 LEU A CA 1
ATOM 1453 C C . LEU A 1 195 ? -7.831 -6.794 -6.820 1.00 97.75 195 LEU A C 1
ATOM 1455 O O . LEU A 1 195 ? -6.799 -7.362 -7.163 1.00 97.75 195 LEU A O 1
ATOM 1459 N N . MET A 1 196 ? -7.813 -5.745 -6.001 1.00 97.75 196 MET A N 1
ATOM 1460 C CA . MET A 1 196 ? -6.581 -5.190 -5.442 1.00 97.75 196 MET A CA 1
ATOM 1461 C C . MET A 1 196 ? -6.868 -4.269 -4.258 1.00 97.75 196 MET A C 1
ATOM 1463 O O . MET A 1 196 ? -7.995 -3.818 -4.070 1.00 97.75 196 MET A O 1
ATOM 1467 N N . MET A 1 197 ? -5.818 -3.965 -3.501 1.00 98.00 197 MET A N 1
ATOM 1468 C CA . MET A 1 197 ? -5.788 -2.863 -2.547 1.00 98.00 197 MET A CA 1
ATOM 1469 C C . MET A 1 197 ? -4.647 -1.921 -2.941 1.00 98.00 197 MET A C 1
ATOM 1471 O O . MET A 1 197 ? -3.566 -2.378 -3.326 1.00 98.00 197 MET A O 1
ATOM 1475 N N . ALA A 1 198 ? -4.909 -0.622 -2.896 1.00 96.94 198 ALA A N 1
ATOM 1476 C CA . ALA A 1 198 ? -3.924 0.433 -3.098 1.00 96.94 198 ALA A CA 1
ATOM 1477 C C . ALA A 1 198 ? -4.222 1.607 -2.159 1.00 96.94 198 ALA A C 1
ATOM 1479 O O . ALA A 1 198 ? -5.203 1.583 -1.427 1.00 96.94 198 ALA A O 1
ATOM 1480 N N . TRP A 1 199 ? -3.367 2.625 -2.166 1.00 97.88 199 TRP A N 1
ATOM 1481 C CA . TRP A 1 199 ? -3.544 3.816 -1.338 1.00 97.88 199 TRP A CA 1
ATOM 1482 C C . TRP A 1 199 ? -4.195 4.934 -2.142 1.00 97.88 199 TRP A C 1
ATOM 1484 O O . TRP A 1 199 ? -3.903 5.085 -3.330 1.00 97.88 199 TRP A O 1
ATOM 1494 N N . MET A 1 200 ? -5.033 5.731 -1.494 1.00 98.25 200 MET A N 1
ATOM 1495 C CA . MET A 1 200 ? -5.556 6.988 -2.020 1.00 98.25 200 MET A CA 1
ATOM 1496 C C . MET A 1 200 ? -5.190 8.125 -1.069 1.00 98.25 200 MET A C 1
ATOM 1498 O O . MET A 1 200 ? -5.295 7.967 0.142 1.00 98.25 200 MET A O 1
ATOM 1502 N N . ASN A 1 201 ? -4.771 9.263 -1.618 1.00 97.12 201 ASN A N 1
ATOM 1503 C CA . ASN A 1 201 ? -4.841 10.564 -0.950 1.00 97.12 201 ASN A CA 1
ATOM 1504 C C . ASN A 1 201 ? -6.078 11.337 -1.447 1.00 97.12 201 ASN A C 1
ATOM 1506 O O . ASN A 1 201 ? -6.728 10.919 -2.412 1.00 97.12 201 ASN A O 1
ATOM 1510 N N . GLU A 1 202 ? -6.347 12.494 -0.844 1.00 96.44 202 GLU A N 1
ATOM 1511 C CA . GLU A 1 202 ? -7.454 13.389 -1.225 1.00 96.44 202 GLU A CA 1
ATOM 1512 C C . GLU A 1 202 ? -7.478 13.706 -2.723 1.00 96.44 202 GLU A C 1
ATOM 1514 O O . GLU A 1 202 ? -8.528 13.629 -3.354 1.00 96.44 202 GLU A O 1
ATOM 1519 N N . GLU A 1 203 ? -6.317 13.993 -3.318 1.00 96.31 203 GLU A N 1
ATOM 1520 C CA . GLU A 1 203 ? -6.204 14.343 -4.738 1.00 96.31 203 GLU A CA 1
ATOM 1521 C C . GLU A 1 203 ? -6.592 13.172 -5.653 1.00 96.31 203 GLU A C 1
ATOM 1523 O O . GLU A 1 203 ? -7.392 13.328 -6.574 1.00 96.31 203 GLU A O 1
ATOM 1528 N N . SER A 1 204 ? -6.084 11.969 -5.370 1.00 97.56 204 SER A N 1
ATOM 1529 C CA . SER A 1 204 ? -6.421 10.763 -6.135 1.00 97.56 204 SER A CA 1
ATOM 1530 C C . SER A 1 204 ? -7.895 10.373 -5.996 1.00 97.56 204 SER A C 1
ATOM 1532 O O . SER A 1 204 ? -8.506 9.900 -6.956 1.00 97.56 204 SER A O 1
ATOM 1534 N N . PHE A 1 205 ? -8.492 10.612 -4.827 1.00 97.50 205 PHE A N 1
ATOM 1535 C CA . PHE A 1 205 ? -9.913 10.381 -4.603 1.00 97.50 205 PHE A CA 1
ATOM 1536 C C . PHE A 1 205 ? -10.772 11.398 -5.355 1.00 97.50 205 PHE A C 1
ATOM 1538 O O . PHE A 1 205 ? -11.693 11.005 -6.069 1.00 97.50 205 PHE A O 1
ATOM 1545 N N . ALA A 1 206 ? -10.430 12.685 -5.275 1.00 96.38 206 ALA A N 1
ATOM 1546 C CA . ALA A 1 206 ? -11.107 13.740 -6.019 1.00 96.38 206 ALA A CA 1
ATOM 1547 C C . ALA A 1 206 ? -11.059 13.481 -7.533 1.00 96.38 206 ALA A C 1
ATOM 1549 O O . ALA A 1 206 ? -12.085 13.565 -8.208 1.00 96.38 206 ALA A O 1
ATOM 1550 N N . GLU A 1 207 ? -9.902 13.080 -8.070 1.00 97.12 207 GLU A N 1
ATOM 1551 C CA . GLU A 1 207 ? -9.778 12.723 -9.486 1.00 97.12 207 GLU A CA 1
ATOM 1552 C C . GLU A 1 207 ? -10.599 11.472 -9.839 1.00 97.12 207 GLU A C 1
ATOM 1554 O O . GLU A 1 207 ? -11.225 11.415 -10.900 1.00 97.12 207 GLU A O 1
ATOM 1559 N N . THR A 1 208 ? -10.657 10.485 -8.941 1.00 97.50 208 THR A N 1
ATOM 1560 C CA . THR A 1 208 ? -11.493 9.290 -9.124 1.00 97.50 208 THR A CA 1
ATOM 1561 C C . THR A 1 208 ? -12.972 9.655 -9.227 1.00 97.50 208 THR A C 1
ATOM 1563 O O . THR A 1 208 ? -13.654 9.200 -10.148 1.00 97.50 208 THR A O 1
ATOM 1566 N N . MET A 1 209 ? -13.457 10.517 -8.331 1.00 97.31 209 MET A N 1
ATOM 1567 C CA . MET A 1 209 ? -14.838 11.002 -8.339 1.00 97.31 209 MET A CA 1
ATOM 1568 C C . MET A 1 209 ? -15.145 11.846 -9.580 1.00 97.31 209 MET A C 1
ATOM 1570 O O . MET A 1 209 ? -16.222 11.715 -10.155 1.00 97.31 209 MET A O 1
ATOM 1574 N N . ALA A 1 210 ? -14.197 12.673 -10.027 1.00 96.12 210 ALA A N 1
ATOM 1575 C CA . ALA A 1 210 ? -14.373 13.535 -11.193 1.00 96.12 210 ALA A CA 1
ATOM 1576 C C . ALA A 1 210 ? -14.372 12.763 -12.523 1.00 96.12 210 ALA A C 1
ATOM 1578 O O . ALA A 1 210 ? -15.112 13.104 -13.442 1.00 96.12 210 ALA A O 1
ATOM 1579 N N . THR A 1 211 ? -13.527 11.737 -12.649 1.00 95.88 211 THR A N 1
ATOM 1580 C CA . THR A 1 211 ? -13.308 11.031 -13.924 1.00 95.88 211 THR A CA 1
ATOM 1581 C C . THR A 1 211 ? -14.087 9.726 -14.052 1.00 95.88 211 THR A C 1
ATOM 1583 O O . THR A 1 211 ? -14.181 9.180 -15.152 1.00 95.88 211 THR A O 1
ATOM 1586 N N . GLY A 1 212 ? -14.592 9.176 -12.943 1.00 96.06 212 GLY A N 1
ATOM 1587 C CA . GLY A 1 212 ? -15.168 7.830 -12.906 1.00 96.06 212 GLY A CA 1
ATOM 1588 C C . GLY A 1 212 ? -14.143 6.721 -13.174 1.00 96.06 212 GLY A C 1
ATOM 1589 O O . GLY A 1 212 ? -14.519 5.587 -13.475 1.00 96.06 212 GLY A O 1
ATOM 1590 N N . ARG A 1 213 ? -12.841 7.020 -13.095 1.00 96.38 213 ARG A N 1
ATOM 1591 C CA . ARG A 1 213 ? -11.742 6.061 -13.279 1.00 96.38 213 ARG A CA 1
ATOM 1592 C C . ARG A 1 213 ? -10.976 5.910 -11.977 1.00 96.38 213 ARG A C 1
ATOM 1594 O O . ARG A 1 213 ? -10.734 6.895 -11.299 1.00 96.38 213 ARG A O 1
ATOM 1601 N N . ALA A 1 214 ? -10.543 4.696 -11.645 1.00 96.75 214 ALA A N 1
ATOM 1602 C CA . ALA A 1 214 ? -9.769 4.496 -10.422 1.00 96.75 214 ALA A CA 1
ATOM 1603 C C . ALA A 1 214 ? -8.375 5.142 -10.534 1.00 96.75 214 ALA A C 1
ATOM 1605 O O . ALA A 1 214 ? -7.547 4.747 -11.370 1.00 96.75 214 ALA A O 1
ATOM 1606 N N . VAL A 1 215 ? -8.118 6.122 -9.669 1.00 97.50 215 VAL A N 1
ATOM 1607 C CA . VAL A 1 215 ? -6.831 6.803 -9.519 1.00 97.50 215 VAL A CA 1
ATOM 1608 C C . VAL A 1 215 ? -6.310 6.550 -8.113 1.00 97.50 215 VAL A C 1
ATOM 1610 O O . VAL A 1 215 ? -7.019 6.723 -7.131 1.00 97.50 215 VAL A O 1
ATOM 1613 N N . TYR A 1 216 ? -5.057 6.132 -8.009 1.00 97.25 216 TYR A N 1
ATOM 1614 C CA . TYR A 1 216 ? -4.414 5.801 -6.742 1.00 97.25 216 TYR A CA 1
ATOM 1615 C C . TYR A 1 216 ? -3.226 6.717 -6.482 1.00 97.25 216 TYR A C 1
ATOM 1617 O O . TYR A 1 216 ? -2.716 7.372 -7.388 1.00 97.25 216 TYR A O 1
ATOM 1625 N N . TYR A 1 217 ? -2.724 6.702 -5.255 1.00 94.81 217 TYR A N 1
ATOM 1626 C CA . TYR A 1 217 ? -1.466 7.321 -4.879 1.00 94.81 217 TYR A CA 1
ATOM 1627 C C . TYR A 1 217 ? -0.375 6.257 -4.711 1.00 94.81 217 TYR A C 1
ATOM 1629 O O . TYR A 1 217 ? -0.490 5.316 -3.922 1.00 94.81 217 TYR A O 1
ATOM 1637 N N . SER A 1 218 ? 0.718 6.386 -5.464 1.00 89.56 218 SER A N 1
ATOM 1638 C CA . SER A 1 218 ? 1.868 5.494 -5.333 1.00 89.56 218 SER A CA 1
ATOM 1639 C C . SER A 1 218 ? 2.825 6.027 -4.273 1.00 89.56 218 SER A C 1
ATOM 1641 O O . SER A 1 218 ? 3.608 6.930 -4.556 1.00 89.56 218 SER A O 1
ATOM 1643 N N . ARG A 1 219 ? 2.829 5.411 -3.084 1.00 88.62 219 ARG A N 1
ATOM 1644 C CA . ARG A 1 219 ? 3.735 5.784 -1.978 1.00 88.62 219 ARG A CA 1
ATOM 1645 C C . ARG A 1 219 ? 5.207 5.792 -2.392 1.00 88.62 219 ARG A C 1
ATOM 1647 O O . ARG A 1 219 ? 5.927 6.736 -2.112 1.00 88.62 219 ARG A O 1
ATOM 1654 N N . SER A 1 220 ? 5.632 4.778 -3.147 1.00 81.12 220 SER A N 1
ATOM 1655 C CA . SER A 1 220 ? 7.019 4.653 -3.611 1.00 81.12 220 SER A CA 1
ATOM 1656 C C . SER A 1 220 ? 7.413 5.677 -4.679 1.00 81.12 220 SER A C 1
ATOM 1658 O O . SER A 1 220 ? 8.591 5.965 -4.840 1.00 81.12 220 SER A O 1
ATOM 1660 N N . ARG A 1 221 ? 6.454 6.159 -5.485 1.00 79.00 221 ARG A N 1
ATOM 1661 C CA . ARG A 1 221 ? 6.716 7.130 -6.565 1.00 79.00 221 ARG A CA 1
ATOM 1662 C C . ARG A 1 221 ? 6.353 8.563 -6.161 1.00 79.00 221 ARG A C 1
ATOM 1664 O O . ARG A 1 221 ? 6.584 9.466 -6.957 1.00 79.00 221 ARG A O 1
ATOM 1671 N N . GLY A 1 222 ? 5.738 8.749 -4.992 1.00 88.12 222 GLY A N 1
ATOM 1672 C CA . GLY A 1 222 ? 5.263 10.037 -4.490 1.00 88.12 222 GLY A CA 1
ATOM 1673 C C . GLY A 1 222 ? 4.268 10.749 -5.413 1.00 88.12 222 GLY A C 1
ATOM 1674 O O . GLY A 1 222 ? 4.226 11.974 -5.415 1.00 88.12 222 GLY A O 1
ATOM 1675 N N . LYS A 1 223 ? 3.519 10.018 -6.252 1.00 90.81 223 LYS A N 1
ATOM 1676 C CA . LYS A 1 223 ? 2.665 10.609 -7.298 1.00 90.81 223 LYS A CA 1
ATOM 1677 C C . LYS A 1 223 ? 1.396 9.809 -7.568 1.00 90.81 223 LYS A C 1
ATOM 1679 O O . LYS A 1 223 ? 1.328 8.613 -7.261 1.00 90.81 223 LYS A O 1
ATOM 1684 N N . LEU A 1 224 ? 0.433 10.463 -8.214 1.00 92.62 224 LEU A N 1
ATOM 1685 C CA . LEU A 1 224 ? -0.798 9.843 -8.689 1.00 92.62 224 LEU A CA 1
ATOM 1686 C C . LEU A 1 224 ? -0.499 8.776 -9.746 1.00 92.62 224 LEU A C 1
ATOM 1688 O O . LEU A 1 224 ? 0.417 8.895 -10.565 1.00 92.62 224 LEU A O 1
ATOM 1692 N N . TRP A 1 225 ? -1.297 7.720 -9.717 1.00 91.06 225 TRP A N 1
ATOM 1693 C CA . TRP A 1 225 ? -1.254 6.594 -10.629 1.00 91.06 225 TRP A CA 1
ATOM 1694 C C . TRP A 1 225 ? -2.668 6.291 -11.114 1.00 91.06 225 TRP A C 1
ATOM 1696 O O . TRP A 1 225 ? -3.497 5.745 -10.387 1.00 91.06 225 TRP A O 1
ATOM 1706 N N . ARG A 1 226 ? -2.930 6.612 -12.379 1.00 93.69 226 ARG A N 1
ATOM 1707 C CA . ARG A 1 226 ? -4.191 6.289 -13.048 1.00 93.69 226 ARG A CA 1
ATOM 1708 C C . ARG A 1 226 ? -4.138 4.830 -13.477 1.00 93.69 226 ARG A C 1
ATOM 1710 O O . ARG A 1 226 ? -3.295 4.436 -14.293 1.00 93.69 226 ARG A O 1
ATOM 1717 N N . LYS A 1 227 ? -5.005 3.985 -12.915 1.00 90.12 227 LYS A N 1
ATOM 1718 C CA . LYS A 1 227 ? -4.952 2.545 -13.189 1.00 90.12 227 LYS A CA 1
ATOM 1719 C C . LYS A 1 227 ? -5.146 2.289 -14.686 1.00 90.12 227 LYS A C 1
ATOM 1721 O O . LYS A 1 227 ? -6.136 2.701 -15.288 1.00 90.12 227 LYS A O 1
ATOM 1726 N N . GLY A 1 228 ? -4.180 1.588 -15.279 1.00 84.62 228 GLY A N 1
ATOM 1727 C CA . GLY A 1 228 ? -4.199 1.243 -16.701 1.00 84.62 228 GLY A CA 1
ATOM 1728 C C . GLY A 1 228 ? -3.723 2.342 -17.652 1.00 84.62 228 GLY A C 1
ATOM 1729 O O . GLY A 1 228 ? -3.858 2.153 -18.852 1.00 84.62 228 GLY A O 1
ATOM 1730 N N . GLU A 1 229 ? -3.155 3.452 -17.168 1.00 83.00 229 GLU A N 1
ATOM 1731 C CA . GLU A 1 229 ? -2.599 4.515 -18.028 1.00 83.00 229 GLU A CA 1
ATOM 1732 C C . GLU A 1 229 ? -1.481 4.005 -18.949 1.00 83.00 229 GLU A C 1
ATOM 1734 O O . GLU A 1 229 ? -1.464 4.314 -20.134 1.00 83.00 229 GLU A O 1
ATOM 1739 N N . GLU A 1 230 ? -0.598 3.148 -18.431 1.00 73.31 230 GLU A N 1
ATOM 1740 C CA . GLU A 1 230 ? 0.493 2.558 -19.217 1.00 73.31 230 GLU A CA 1
ATOM 1741 C C . GLU A 1 230 ? 0.078 1.270 -19.953 1.00 73.31 230 GLU A C 1
ATOM 1743 O O . GLU A 1 230 ? 0.623 0.966 -21.010 1.00 73.31 230 GLU A O 1
ATOM 1748 N N . SER A 1 231 ? -0.860 0.497 -19.390 1.00 75.25 231 SER A N 1
ATOM 1749 C CA . SER A 1 231 ? -1.166 -0.873 -19.838 1.00 75.25 231 SER A CA 1
ATOM 1750 C C . SER A 1 231 ? -2.501 -1.032 -20.568 1.00 75.25 231 SER A C 1
ATOM 1752 O O . SER A 1 231 ? -2.828 -2.132 -20.997 1.00 75.25 231 SER A O 1
ATOM 1754 N N . GLY A 1 232 ? -3.343 0.001 -20.601 1.00 85.06 232 GLY A N 1
ATOM 1755 C CA . GLY A 1 232 ? -4.736 -0.087 -21.056 1.00 85.06 232 GLY A CA 1
ATOM 1756 C C . GLY A 1 232 ? -5.681 -0.840 -20.104 1.00 85.06 232 GLY A C 1
ATOM 1757 O O . GLY A 1 232 ? -6.888 -0.855 -20.325 1.00 85.06 232 GLY A O 1
ATOM 1758 N N . HIS A 1 233 ? -5.177 -1.436 -19.014 1.00 89.62 233 HIS A N 1
ATOM 1759 C CA . HIS A 1 233 ? -5.989 -2.207 -18.058 1.00 89.62 233 HIS A CA 1
ATOM 1760 C C . HIS A 1 233 ? -6.672 -1.305 -17.031 1.00 89.62 233 HIS A C 1
ATOM 1762 O O . HIS A 1 233 ? -6.282 -1.250 -15.853 1.00 89.62 233 HIS A O 1
ATOM 1768 N N . MET A 1 234 ? -7.647 -0.549 -17.519 1.00 92.81 234 MET A N 1
ATOM 1769 C CA . MET A 1 234 ? -8.359 0.478 -16.771 1.00 92.81 234 MET A CA 1
ATOM 1770 C C . MET A 1 234 ? -9.401 -0.116 -15.821 1.00 92.81 234 MET A C 1
ATOM 1772 O O . MET A 1 234 ? -9.855 -1.251 -15.989 1.00 92.81 234 MET A O 1
ATOM 1776 N N . GLN A 1 235 ? -9.763 0.677 -14.817 1.00 96.50 235 GLN A N 1
ATOM 1777 C CA . GLN A 1 235 ? -10.856 0.402 -13.892 1.00 96.50 235 GLN A CA 1
ATOM 1778 C C . GLN A 1 235 ? -11.862 1.545 -13.965 1.00 96.50 235 GLN A C 1
ATOM 1780 O O . GLN A 1 235 ? -11.513 2.687 -13.658 1.00 96.50 235 GLN A O 1
ATOM 1785 N N . THR A 1 236 ? -13.088 1.226 -14.368 1.00 97.88 236 THR A N 1
ATOM 1786 C CA . THR A 1 236 ? -14.217 2.163 -14.371 1.00 97.88 236 THR A CA 1
ATOM 1787 C C . THR A 1 236 ? -14.992 2.003 -13.073 1.00 97.88 236 THR A C 1
ATOM 1789 O O . THR A 1 236 ? -15.335 0.880 -12.708 1.00 97.88 236 THR A O 1
ATOM 1792 N N . VAL A 1 237 ? -15.249 3.099 -12.368 1.00 98.31 237 VAL A N 1
ATOM 1793 C CA . VAL A 1 237 ? -15.918 3.118 -11.062 1.00 98.31 237 VAL A CA 1
ATOM 1794 C C . VAL A 1 237 ? -17.433 3.181 -11.251 1.00 98.31 237 VAL A C 1
ATOM 1796 O O . VAL A 1 237 ? -17.942 4.034 -11.969 1.00 98.31 237 VAL A O 1
ATOM 1799 N N . HIS A 1 238 ? -18.149 2.275 -10.587 1.00 97.69 238 HIS A N 1
ATOM 1800 C CA . HIS A 1 238 ? -19.616 2.201 -10.556 1.00 97.69 238 HIS A CA 1
ATOM 1801 C C . HIS A 1 238 ? -20.203 2.616 -9.207 1.00 97.69 238 HIS A C 1
ATOM 1803 O O . HIS A 1 238 ? -21.373 2.974 -9.127 1.00 97.69 238 HIS A O 1
ATOM 1809 N N . GLY A 1 239 ? -19.408 2.542 -8.143 1.00 95.44 239 GLY A N 1
ATOM 1810 C CA . GLY A 1 239 ? -19.833 2.909 -6.802 1.00 95.44 239 GLY A CA 1
ATOM 1811 C C . GLY A 1 239 ? -18.639 3.063 -5.879 1.00 95.44 239 GL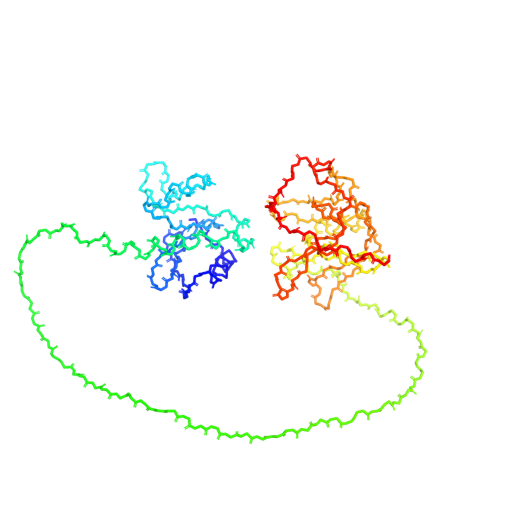Y A C 1
ATOM 1812 O O . GLY A 1 239 ? -17.609 2.408 -6.062 1.00 95.44 239 GLY A O 1
ATOM 1813 N N . VAL A 1 240 ? -18.795 3.934 -4.893 1.00 97.75 240 VAL A N 1
ATOM 1814 C CA . VAL A 1 240 ? -17.790 4.227 -3.877 1.00 97.75 240 VAL A CA 1
ATOM 1815 C C . VAL A 1 240 ? -18.470 4.114 -2.527 1.00 97.75 240 VAL A C 1
ATOM 1817 O O . VAL A 1 240 ? -19.526 4.700 -2.308 1.00 97.75 240 VAL A O 1
ATOM 1820 N N . TYR A 1 241 ? -17.868 3.331 -1.647 1.00 97.19 241 TYR A N 1
ATOM 1821 C CA . TYR A 1 241 ? -18.330 3.105 -0.289 1.00 97.19 241 TYR A CA 1
ATOM 1822 C C . TYR A 1 241 ? -17.199 3.443 0.670 1.00 97.19 241 TYR A C 1
ATOM 1824 O O . TYR A 1 241 ? -16.021 3.366 0.316 1.00 97.19 241 TYR A O 1
ATOM 1832 N N . VAL A 1 242 ? -17.586 3.798 1.881 1.00 95.88 242 VAL A N 1
ATOM 1833 C CA . VAL A 1 242 ? -16.696 4.146 2.980 1.00 95.88 242 VAL A CA 1
ATOM 1834 C C . VAL A 1 242 ? -17.109 3.284 4.172 1.00 95.88 242 VAL A C 1
ATOM 1836 O O . VAL A 1 242 ? -18.289 2.943 4.301 1.00 95.88 242 VAL A O 1
ATOM 1839 N N . ASP A 1 243 ? -16.149 2.843 4.978 1.00 94.81 243 ASP A N 1
ATOM 1840 C CA . ASP A 1 243 ? -16.426 2.039 6.167 1.00 94.81 243 ASP A CA 1
ATOM 1841 C C . ASP A 1 243 ? -16.968 2.870 7.345 1.00 94.81 243 ASP A C 1
ATOM 1843 O O . ASP A 1 243 ? -17.303 4.046 7.210 1.00 94.81 243 ASP A O 1
ATOM 1847 N N . CYS A 1 244 ? -17.167 2.230 8.500 1.00 92.38 244 CYS A N 1
ATOM 1848 C CA . CYS A 1 244 ? -17.920 2.811 9.614 1.00 92.38 244 CYS A CA 1
ATOM 1849 C C . CYS A 1 244 ? -17.232 3.993 10.309 1.00 92.38 244 CYS A C 1
ATOM 1851 O O . CYS A 1 244 ? -17.906 4.807 10.937 1.00 92.38 244 CYS A O 1
ATOM 1853 N N . ASP A 1 245 ? -15.911 4.068 10.230 1.00 92.44 245 ASP A N 1
ATOM 1854 C CA . ASP A 1 245 ? -15.056 5.090 10.827 1.00 92.44 245 ASP A CA 1
ATOM 1855 C C . ASP A 1 245 ? -14.317 5.932 9.780 1.00 92.44 245 ASP A C 1
ATOM 1857 O O . ASP A 1 245 ? -13.486 6.767 10.140 1.00 92.44 245 ASP A O 1
ATOM 1861 N N . ALA A 1 246 ? -14.717 5.781 8.517 1.00 93.19 246 ALA A N 1
ATOM 1862 C CA . ALA A 1 246 ? -14.324 6.581 7.371 1.00 93.19 246 ALA A CA 1
ATOM 1863 C C . ALA A 1 246 ? -12.836 6.565 7.015 1.00 93.19 246 ALA A C 1
ATOM 1865 O O . ALA A 1 246 ? -12.349 7.497 6.373 1.00 93.19 246 ALA A O 1
ATOM 1866 N N . ASP A 1 247 ? -12.123 5.501 7.373 1.00 95.19 247 ASP A N 1
ATOM 1867 C CA . ASP A 1 247 ? -10.701 5.351 7.074 1.00 95.19 247 ASP A CA 1
ATOM 1868 C C . ASP A 1 247 ? -10.411 4.363 5.933 1.00 95.19 247 ASP A C 1
ATOM 1870 O O . ASP A 1 247 ? -9.279 4.289 5.460 1.00 95.19 247 ASP A O 1
ATOM 1874 N N . THR A 1 248 ? -11.420 3.658 5.416 1.00 97.12 248 THR A N 1
ATOM 1875 C CA . THR A 1 248 ? -11.245 2.711 4.311 1.00 97.12 248 THR A CA 1
ATOM 1876 C C . THR A 1 248 ? -12.250 2.949 3.191 1.00 97.12 248 THR A C 1
ATOM 1878 O O . THR A 1 248 ? -13.455 3.081 3.403 1.00 97.12 248 THR A O 1
ATOM 1881 N N . ILE A 1 249 ? -11.753 2.949 1.952 1.00 98.31 249 ILE A N 1
ATOM 1882 C CA . ILE A 1 249 ? -12.550 3.153 0.739 1.00 98.31 249 ILE A CA 1
ATOM 1883 C C . ILE A 1 249 ? -12.766 1.811 0.031 1.00 98.31 249 ILE A C 1
ATOM 1885 O O . ILE A 1 249 ? -11.824 1.054 -0.209 1.00 98.31 249 ILE A O 1
ATOM 1889 N N . LEU A 1 250 ? -13.997 1.531 -0.389 1.00 98.50 250 LEU A N 1
ATOM 1890 C CA . LEU A 1 250 ? -14.343 0.415 -1.269 1.00 98.50 250 LEU A CA 1
ATOM 1891 C C . LEU A 1 250 ? -14.849 0.948 -2.614 1.00 98.50 250 LEU A C 1
ATOM 1893 O O . LEU A 1 250 ? -15.899 1.581 -2.701 1.00 98.50 250 LEU A O 1
ATOM 1897 N N . LEU A 1 251 ? -14.123 0.632 -3.682 1.00 98.56 251 LEU A N 1
ATOM 1898 C CA . LEU A 1 251 ? -14.498 0.932 -5.059 1.00 98.56 251 LEU A CA 1
ATOM 1899 C C . LEU A 1 251 ? -15.149 -0.296 -5.695 1.00 98.56 251 LEU A C 1
ATOM 1901 O O . LEU A 1 251 ? -14.513 -1.343 -5.837 1.00 98.56 251 LEU A O 1
ATOM 1905 N N . LYS A 1 252 ? -16.391 -0.151 -6.154 1.00 98.50 252 LYS A N 1
ATOM 1906 C CA . LYS A 1 252 ? -17.025 -1.098 -7.075 1.00 98.50 252 LYS A CA 1
ATOM 1907 C C . LYS A 1 252 ? -16.613 -0.739 -8.492 1.00 98.50 252 LYS A C 1
ATOM 1909 O O . LYS A 1 252 ? -16.971 0.334 -8.973 1.00 98.50 252 LYS A O 1
ATOM 1914 N N . VAL A 1 253 ? -15.871 -1.615 -9.164 1.00 98.38 253 VAL A N 1
ATOM 1915 C CA . VAL A 1 253 ? -15.281 -1.319 -10.476 1.00 98.38 253 VAL A CA 1
ATOM 1916 C C . VAL A 1 253 ? -15.605 -2.364 -11.541 1.00 98.38 253 VAL A C 1
ATOM 1918 O O . VAL A 1 253 ? -15.848 -3.533 -11.248 1.00 98.38 253 VAL A O 1
ATOM 1921 N N . SER A 1 254 ? -15.567 -1.943 -12.802 1.00 97.69 254 SER A N 1
ATOM 1922 C CA . SER A 1 254 ? -15.383 -2.821 -13.958 1.00 97.69 254 SER A CA 1
ATOM 1923 C C . SER A 1 254 ? -13.915 -2.817 -14.356 1.00 97.69 254 SER A C 1
ATOM 1925 O O . SER A 1 254 ? -13.355 -1.761 -14.652 1.00 97.69 254 SER A O 1
ATOM 1927 N N . GLN A 1 255 ? -13.287 -3.992 -14.374 1.00 96.00 255 GLN A N 1
ATOM 1928 C CA . GLN A 1 255 ? -11.888 -4.155 -14.765 1.00 96.00 255 GLN A CA 1
ATOM 1929 C C . GLN A 1 255 ? -11.773 -4.559 -16.236 1.00 96.00 255 GLN A C 1
ATOM 1931 O O . GLN A 1 255 ? -12.266 -5.613 -16.637 1.00 96.00 255 GLN A O 1
ATOM 1936 N N . VAL A 1 256 ? -11.028 -3.774 -17.014 1.00 92.06 256 VAL A N 1
ATOM 1937 C CA . VAL A 1 256 ? -10.568 -4.167 -18.353 1.00 92.06 256 VAL A CA 1
ATOM 1938 C C . VAL A 1 256 ? -9.212 -4.863 -18.228 1.00 92.06 256 VAL A C 1
ATOM 1940 O O . VAL A 1 256 ? -8.288 -4.310 -17.632 1.00 92.06 256 VAL A O 1
ATOM 1943 N N . GLY A 1 257 ? -9.069 -6.072 -18.771 1.00 91.62 257 GLY A N 1
ATOM 1944 C CA . GLY A 1 257 ? -7.821 -6.844 -18.702 1.00 91.62 257 GLY A CA 1
ATOM 1945 C C . GLY A 1 257 ? -7.438 -7.273 -17.277 1.00 91.62 257 GLY A C 1
ATOM 1946 O O . GLY A 1 257 ? -8.294 -7.624 -16.467 1.00 91.62 257 GLY A O 1
ATOM 1947 N N . ALA A 1 258 ? -6.139 -7.266 -16.969 1.00 90.44 258 ALA A N 1
ATOM 1948 C CA . ALA A 1 258 ? -5.611 -7.680 -15.667 1.00 90.44 258 ALA A CA 1
ATOM 1949 C C . ALA A 1 258 ? -5.489 -6.503 -14.678 1.00 90.44 258 ALA A C 1
ATOM 1951 O O . ALA A 1 258 ? -4.854 -5.481 -14.976 1.00 90.44 258 ALA A O 1
ATOM 1952 N N . ALA A 1 259 ? -6.028 -6.653 -13.460 1.00 90.69 259 ALA A N 1
ATOM 1953 C CA . ALA A 1 259 ? -5.772 -5.684 -12.392 1.00 90.69 259 ALA A CA 1
ATOM 1954 C C . ALA A 1 259 ? -4.317 -5.781 -11.907 1.00 90.69 259 ALA A C 1
ATOM 1956 O O . ALA A 1 259 ? -3.681 -4.758 -11.647 1.00 90.69 259 ALA A O 1
ATOM 1957 N N . CYS A 1 260 ? -3.779 -7.002 -11.844 1.00 89.69 260 CYS A N 1
ATOM 1958 C CA . CYS A 1 260 ? -2.433 -7.279 -11.367 1.00 89.69 260 CYS A CA 1
ATOM 1959 C C . CYS A 1 260 ? -1.383 -7.100 -12.474 1.00 89.69 260 CYS A C 1
ATOM 1961 O O . CYS A 1 260 ? -1.578 -7.529 -13.610 1.00 89.69 260 CYS A O 1
ATOM 1963 N N . HIS A 1 261 ? -0.223 -6.541 -12.121 1.00 84.00 261 HIS A N 1
ATOM 1964 C CA . HIS A 1 261 ? 0.920 -6.417 -13.034 1.00 84.00 261 HIS A CA 1
ATOM 1965 C C . HIS A 1 261 ? 1.575 -7.768 -13.367 1.00 84.00 261 HIS A C 1
ATOM 1967 O O . HIS A 1 261 ? 2.263 -7.889 -14.374 1.00 84.00 261 HIS A O 1
ATOM 1973 N N . GLU A 1 262 ? 1.332 -8.804 -12.559 1.00 84.38 262 GLU A N 1
ATOM 1974 C CA . GLU A 1 262 ? 1.686 -10.187 -12.893 1.00 84.38 262 GLU A CA 1
ATOM 1975 C C . GLU A 1 262 ? 0.695 -10.815 -13.891 1.00 84.38 262 GLU A C 1
ATOM 1977 O O . GLU A 1 262 ? 0.824 -11.977 -14.254 1.00 84.38 262 GLU A O 1
ATOM 1982 N N . GLY A 1 263 ? -0.285 -10.061 -14.386 1.00 87.81 263 GLY A N 1
ATOM 1983 C CA . GLY A 1 263 ? -1.178 -10.510 -15.448 1.00 87.81 263 GLY A CA 1
ATOM 1984 C C . GLY A 1 263 ? -2.353 -11.365 -14.983 1.00 87.81 263 GLY A C 1
ATOM 1985 O O . GLY A 1 263 ? -3.072 -11.925 -15.805 1.00 87.81 263 GLY A O 1
ATOM 1986 N N . PHE A 1 264 ? -2.582 -11.450 -13.675 1.00 93.44 264 PHE A N 1
ATOM 1987 C CA . PHE A 1 264 ? -3.785 -12.047 -13.098 1.00 93.44 264 PHE A CA 1
ATOM 1988 C C . PHE A 1 264 ? -4.929 -11.035 -13.011 1.00 93.44 264 PHE A C 1
ATOM 1990 O O . PHE A 1 264 ? -4.712 -9.824 -12.890 1.00 93.44 264 PHE A O 1
ATOM 1997 N N . ARG A 1 265 ? -6.165 -11.547 -13.010 1.00 93.56 265 ARG A N 1
ATOM 1998 C CA . ARG A 1 265 ? -7.364 -10.727 -12.799 1.00 93.56 265 ARG A CA 1
ATOM 1999 C C . ARG A 1 265 ? -7.310 -9.970 -11.474 1.00 93.56 265 ARG A C 1
ATOM 2001 O O . ARG A 1 265 ? -7.562 -8.773 -11.468 1.00 93.56 265 ARG A O 1
ATOM 2008 N N . SER A 1 266 ? -6.927 -10.663 -10.403 1.00 96.12 266 SER A N 1
ATOM 2009 C CA . SER A 1 266 ? -6.786 -10.139 -9.046 1.00 96.12 266 SER A CA 1
ATOM 2010 C C . SER A 1 266 ? -5.338 -10.258 -8.559 1.00 96.12 266 SER A C 1
ATOM 2012 O O . SER A 1 266 ? -4.625 -11.201 -8.903 1.00 96.12 266 SER A O 1
ATOM 2014 N N . CYS A 1 267 ? -4.896 -9.318 -7.722 1.00 95.06 267 CYS A N 1
ATOM 2015 C CA . CYS A 1 267 ? -3.646 -9.408 -6.966 1.00 95.06 267 CYS A CA 1
ATOM 2016 C C . CYS A 1 267 ? -3.662 -10.558 -5.943 1.00 95.06 267 CYS A C 1
ATOM 2018 O O . CYS A 1 267 ? -2.600 -11.032 -5.539 1.00 95.06 267 CYS A O 1
ATOM 2020 N N . PHE A 1 268 ? -4.843 -11.041 -5.552 1.00 96.12 268 PHE A N 1
ATOM 2021 C CA . PHE A 1 268 ? -5.043 -12.123 -4.586 1.00 96.12 268 PHE A CA 1
ATOM 2022 C C . PHE A 1 268 ? -5.060 -13.510 -5.257 1.00 96.12 268 PHE A C 1
ATOM 2024 O O . PHE A 1 268 ? -5.835 -14.388 -4.901 1.00 96.12 268 PHE A O 1
ATOM 2031 N N . PHE A 1 269 ? -4.172 -13.733 -6.230 1.00 95.50 269 PHE A N 1
ATOM 2032 C CA . PHE A 1 269 ? -4.072 -14.990 -6.988 1.00 95.50 269 PHE A CA 1
ATOM 2033 C C . PHE A 1 269 ? -3.344 -16.125 -6.243 1.00 95.50 269 PHE A C 1
ATOM 2035 O O . PHE A 1 269 ? -3.189 -17.221 -6.789 1.00 95.50 269 PHE A O 1
ATOM 2042 N N . ARG A 1 270 ? -2.857 -15.875 -5.019 1.00 93.75 270 ARG A N 1
ATOM 2043 C CA . ARG A 1 270 ? -2.127 -16.841 -4.186 1.00 93.75 270 ARG A CA 1
ATOM 2044 C C . ARG A 1 270 ? -2.898 -17.152 -2.911 1.00 93.75 270 ARG A C 1
ATOM 2046 O O . ARG A 1 270 ? -3.348 -16.239 -2.227 1.00 93.75 270 ARG A O 1
ATOM 2053 N N . GLN A 1 271 ? -2.973 -18.430 -2.562 1.00 95.56 271 GLN A N 1
ATOM 2054 C CA . GLN A 1 271 ? -3.600 -18.924 -1.343 1.00 95.56 271 GLN A CA 1
ATOM 2055 C C . GLN A 1 271 ? -2.560 -19.578 -0.431 1.00 95.56 271 GLN A C 1
ATOM 2057 O O . GLN A 1 271 ? -1.741 -20.388 -0.876 1.00 95.56 271 GLN A O 1
ATOM 2062 N N . VAL A 1 272 ? -2.615 -19.248 0.860 1.00 94.31 272 VAL A N 1
ATOM 2063 C CA . VAL A 1 272 ? -1.856 -19.945 1.905 1.00 94.31 272 VAL A CA 1
ATOM 2064 C C . VAL A 1 272 ? -2.556 -21.268 2.215 1.00 94.31 272 VAL A C 1
ATOM 2066 O O . VAL A 1 272 ? -3.732 -21.283 2.574 1.00 94.31 272 VAL A O 1
ATOM 2069 N N . THR A 1 273 ? -1.835 -22.377 2.076 1.00 92.81 273 THR A N 1
ATOM 2070 C CA . THR A 1 273 ? -2.312 -23.734 2.384 1.00 92.81 273 THR A CA 1
ATOM 2071 C C . THR A 1 273 ? -1.414 -24.378 3.447 1.00 92.81 273 THR A C 1
ATOM 2073 O O . THR A 1 273 ? -0.297 -23.898 3.659 1.00 92.81 273 THR A O 1
ATOM 2076 N N . PRO A 1 274 ? -1.823 -25.496 4.078 1.00 93.62 274 PRO A N 1
ATOM 2077 C CA . PRO A 1 274 ? -0.948 -26.238 4.991 1.00 93.62 274 PRO A CA 1
ATOM 2078 C C . PRO A 1 274 ? 0.380 -26.702 4.366 1.00 93.62 274 PRO A C 1
ATOM 2080 O O . PRO A 1 274 ? 1.334 -26.955 5.091 1.00 93.62 274 PRO A O 1
ATOM 2083 N N . LEU A 1 275 ? 0.453 -26.807 3.033 1.00 91.50 275 LEU A N 1
ATOM 2084 C CA . LEU A 1 275 ? 1.653 -27.204 2.286 1.00 91.50 275 LEU A CA 1
ATOM 2085 C C . LEU A 1 275 ? 2.471 -26.004 1.775 1.00 91.50 275 LEU A C 1
ATOM 2087 O O . LEU A 1 275 ? 3.472 -26.195 1.087 1.00 91.50 275 LEU A O 1
ATOM 2091 N N . GLY A 1 276 ? 2.048 -24.775 2.083 1.00 90.00 276 GLY A N 1
ATOM 2092 C CA . GLY A 1 276 ? 2.682 -23.538 1.632 1.00 90.00 276 GLY A CA 1
ATOM 2093 C C . GLY A 1 276 ? 1.808 -22.700 0.697 1.00 90.00 276 GLY A C 1
ATOM 2094 O O . GLY A 1 276 ? 0.592 -22.889 0.594 1.00 90.00 276 GLY A O 1
ATOM 2095 N N . LEU A 1 277 ? 2.435 -21.723 0.041 1.00 91.06 277 LEU A N 1
ATOM 2096 C CA . LEU A 1 277 ? 1.768 -20.762 -0.838 1.00 91.06 277 LEU A CA 1
ATOM 2097 C C . LEU A 1 277 ? 1.529 -21.371 -2.227 1.00 91.06 277 LEU A C 1
ATOM 2099 O O . LEU A 1 277 ? 2.463 -21.855 -2.864 1.00 91.06 277 LEU A O 1
ATOM 2103 N N . THR A 1 278 ? 0.291 -21.318 -2.714 1.00 92.31 278 THR A N 1
ATOM 2104 C CA . THR A 1 278 ? -0.108 -21.888 -4.014 1.00 92.31 278 THR A CA 1
ATOM 2105 C C . THR A 1 278 ? -0.791 -20.843 -4.885 1.00 92.31 278 THR A C 1
ATOM 2107 O O . THR A 1 278 ? -1.488 -19.975 -4.368 1.00 92.31 278 THR A O 1
ATOM 2110 N N . VAL A 1 279 ? -0.588 -20.900 -6.204 1.00 93.31 279 VAL A N 1
ATOM 2111 C CA . VAL A 1 279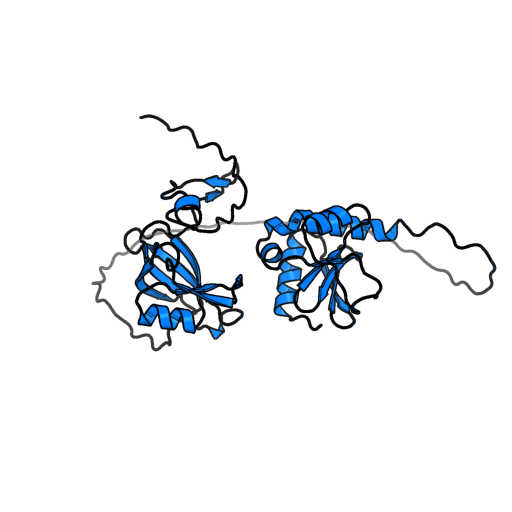 ? -1.326 -20.063 -7.164 1.00 93.31 279 VAL A CA 1
ATOM 2112 C C . VAL A 1 279 ? -2.671 -20.722 -7.456 1.00 93.31 279 VAL A C 1
ATOM 2114 O O . VAL A 1 279 ? -2.707 -21.891 -7.838 1.00 93.31 279 VAL A O 1
ATOM 2117 N N . VAL A 1 280 ? -3.759 -19.975 -7.278 1.00 93.44 280 VAL A N 1
ATOM 2118 C CA . VAL A 1 280 ? -5.144 -20.471 -7.389 1.00 93.44 280 VAL A CA 1
ATOM 2119 C C . VAL A 1 280 ? -5.947 -19.821 -8.514 1.00 93.44 280 VAL A C 1
ATOM 2121 O O . VAL A 1 280 ? -7.089 -20.207 -8.740 1.00 93.44 280 VAL A O 1
ATOM 2124 N N . ALA A 1 281 ? -5.360 -18.864 -9.236 1.00 90.88 281 ALA A N 1
ATOM 2125 C CA . ALA A 1 281 ? -5.998 -18.199 -10.368 1.00 90.88 281 ALA A CA 1
ATOM 2126 C C . ALA A 1 281 ? -5.243 -18.451 -11.678 1.00 90.88 281 ALA A C 1
ATOM 2128 O O . ALA A 1 281 ? -4.039 -18.715 -11.687 1.00 90.88 281 ALA A O 1
ATOM 2129 N N . GLU A 1 282 ? -5.961 -18.333 -12.791 1.00 89.38 282 GLU A N 1
ATOM 2130 C CA . GLU A 1 282 ? -5.387 -18.372 -14.133 1.00 89.38 282 GLU A CA 1
ATOM 2131 C C . GLU A 1 282 ? -4.814 -17.003 -14.521 1.00 89.38 282 GLU A C 1
ATOM 2133 O O . GLU A 1 282 ? -5.385 -15.949 -14.219 1.00 89.38 282 GLU A O 1
ATOM 2138 N N . ARG A 1 283 ? -3.656 -17.018 -15.185 1.00 90.06 283 ARG A N 1
ATOM 2139 C CA . ARG A 1 283 ? -3.009 -15.812 -15.702 1.00 90.06 283 ARG A CA 1
ATOM 2140 C C . ARG A 1 283 ? -3.705 -15.397 -16.999 1.00 90.06 283 ARG A C 1
ATOM 2142 O O . ARG A 1 283 ? -3.760 -16.185 -17.934 1.00 90.06 283 ARG A O 1
ATOM 2149 N N . LEU A 1 284 ? -4.213 -14.167 -17.053 1.00 86.88 284 LEU A N 1
ATOM 2150 C CA . LEU A 1 284 ? -4.941 -13.632 -18.208 1.00 86.88 284 LEU A CA 1
ATOM 2151 C C . LEU A 1 284 ? -4.010 -13.088 -19.294 1.00 86.88 284 LEU A C 1
ATOM 2153 O O . LEU A 1 284 ? -4.326 -13.169 -20.476 1.00 86.88 284 LEU A O 1
ATOM 2157 N N . VAL A 1 285 ? -2.884 -12.495 -18.893 1.00 83.56 285 VAL A N 1
ATOM 2158 C CA . VAL A 1 285 ? -1.910 -11.888 -19.808 1.00 83.56 285 VAL A CA 1
ATOM 2159 C C . VAL A 1 285 ? -0.488 -12.203 -19.368 1.00 83.56 285 VAL A C 1
ATOM 2161 O O . VAL A 1 285 ? -0.210 -12.329 -18.175 1.00 83.56 285 VAL A O 1
ATOM 2164 N N . GLU A 1 286 ? 0.438 -12.263 -20.319 1.00 79.56 286 GLU A N 1
ATOM 2165 C CA . GLU A 1 286 ? 1.855 -12.398 -19.997 1.00 79.56 286 GLU A CA 1
ATOM 2166 C C . GLU A 1 286 ? 2.449 -11.012 -19.678 1.00 79.56 286 GLU A C 1
ATOM 2168 O O . GLU A 1 286 ? 2.410 -10.133 -20.546 1.00 79.56 286 GLU A O 1
ATOM 2173 N N . PRO A 1 287 ? 3.017 -10.767 -18.481 1.00 76.00 287 PRO A N 1
ATOM 2174 C CA . PRO A 1 287 ? 3.460 -9.432 -18.071 1.00 76.00 287 PRO A CA 1
ATOM 2175 C C . PRO A 1 287 ? 4.433 -8.761 -19.036 1.00 76.00 287 PRO A C 1
ATOM 2177 O O . PRO A 1 287 ? 4.326 -7.562 -19.281 1.00 76.00 287 PRO A O 1
ATOM 2180 N N . ALA A 1 288 ? 5.345 -9.540 -19.621 1.00 69.38 288 ALA A N 1
ATOM 2181 C CA . ALA A 1 288 ? 6.340 -9.045 -20.569 1.00 69.38 288 ALA A CA 1
ATOM 2182 C C . ALA A 1 288 ? 5.725 -8.477 -21.862 1.00 69.38 288 ALA A C 1
ATOM 2184 O O . ALA A 1 288 ? 6.360 -7.673 -22.534 1.00 69.38 288 ALA A O 1
ATOM 2185 N N . SER A 1 289 ? 4.495 -8.873 -22.203 1.00 65.69 289 SER A N 1
ATOM 2186 C CA . SER A 1 289 ? 3.794 -8.385 -23.397 1.00 65.69 289 SER A CA 1
ATOM 2187 C C . SER A 1 289 ? 3.059 -7.058 -23.180 1.00 65.69 289 SER A C 1
ATOM 2189 O O . SER A 1 289 ? 2.737 -6.377 -24.148 1.00 65.69 289 SER A O 1
ATOM 2191 N N . VAL A 1 290 ? 2.814 -6.672 -21.922 1.00 67.31 290 VAL A N 1
ATOM 2192 C CA . VAL A 1 290 ? 1.963 -5.520 -21.577 1.00 67.31 290 VAL A CA 1
ATOM 2193 C C . VAL A 1 290 ? 2.713 -4.451 -20.773 1.00 67.31 290 VAL A C 1
ATOM 2195 O O . VAL A 1 290 ? 2.438 -3.261 -20.916 1.00 67.31 290 VAL A O 1
ATOM 2198 N N . TYR A 1 291 ? 3.680 -4.834 -19.938 1.00 61.09 291 TYR A N 1
ATOM 2199 C CA . TYR A 1 291 ? 4.380 -3.920 -19.035 1.00 61.09 291 TYR A CA 1
ATOM 2200 C C . TYR A 1 291 ? 5.839 -3.736 -19.470 1.00 61.09 291 TYR A C 1
ATOM 2202 O O . TYR A 1 291 ? 6.606 -4.693 -19.516 1.00 61.09 291 TYR A O 1
ATOM 2210 N N . LYS A 1 292 ? 6.250 -2.485 -19.733 1.00 49.62 292 LYS A N 1
ATOM 2211 C CA . LYS A 1 292 ? 7.591 -2.132 -20.254 1.00 49.62 292 LYS A CA 1
ATOM 2212 C C . LYS A 1 292 ? 8.755 -2.413 -19.286 1.00 49.62 292 LYS A C 1
ATOM 2214 O O . LYS A 1 292 ? 9.906 -2.247 -19.670 1.00 49.62 292 LYS A O 1
ATOM 2219 N N . ASN A 1 293 ? 8.476 -2.821 -18.045 1.00 48.12 293 ASN A N 1
ATOM 2220 C CA . ASN A 1 293 ? 9.497 -3.208 -17.071 1.00 48.12 293 ASN A CA 1
ATOM 2221 C C . ASN A 1 293 ? 8.914 -4.195 -16.032 1.00 48.12 293 ASN A C 1
ATOM 2223 O O . ASN A 1 293 ? 8.423 -3.766 -14.982 1.00 48.12 293 ASN A O 1
ATOM 2227 N N . PRO A 1 294 ? 8.866 -5.509 -16.320 1.00 42.25 294 PRO A N 1
ATOM 2228 C CA . PRO A 1 294 ? 8.303 -6.478 -15.390 1.00 42.25 294 PRO A CA 1
ATOM 2229 C C . PRO A 1 294 ? 9.223 -6.601 -14.169 1.00 42.25 294 PRO A C 1
ATOM 2231 O O . PRO A 1 294 ? 10.297 -7.193 -14.248 1.00 42.25 294 PRO A O 1
ATOM 2234 N N . LYS A 1 295 ? 8.807 -6.068 -13.013 1.00 41.41 295 LYS A N 1
ATOM 2235 C CA . LYS A 1 295 ? 9.435 -6.423 -11.733 1.00 41.41 295 LYS A CA 1
ATOM 2236 C C . LYS A 1 295 ? 9.116 -7.893 -11.454 1.00 41.41 295 LYS A C 1
ATOM 2238 O O . LYS A 1 295 ? 8.074 -8.215 -10.894 1.00 41.41 295 LYS A O 1
ATOM 2243 N N . SER A 1 296 ? 9.983 -8.801 -11.896 1.00 35.12 296 SER A N 1
ATOM 2244 C CA . SER A 1 296 ? 9.852 -10.222 -11.591 1.00 35.12 296 SER A CA 1
ATOM 2245 C C . SER A 1 296 ? 10.220 -10.445 -10.125 1.00 35.12 296 SER A C 1
ATOM 2247 O O . SER A 1 296 ? 11.398 -10.572 -9.787 1.00 35.12 296 SER A O 1
ATOM 2249 N N . HIS A 1 297 ? 9.232 -10.503 -9.237 1.00 38.91 297 HIS A N 1
ATOM 2250 C CA . HIS A 1 297 ? 9.448 -11.045 -7.900 1.00 38.91 297 HIS A CA 1
ATOM 2251 C C . HIS A 1 297 ? 9.591 -12.565 -8.004 1.00 38.91 297 HIS A C 1
ATOM 2253 O O . HIS A 1 297 ? 8.617 -13.285 -7.850 1.00 38.91 297 HIS A O 1
ATOM 2259 N N . ALA A 1 298 ? 10.824 -13.005 -8.285 1.00 35.16 298 ALA A N 1
ATOM 2260 C CA . ALA A 1 298 ? 11.318 -14.381 -8.314 1.00 35.16 298 ALA A CA 1
ATOM 2261 C C . ALA A 1 298 ? 10.541 -15.370 -9.209 1.00 35.16 298 ALA A C 1
ATOM 2263 O O . ALA A 1 298 ? 9.320 -15.474 -9.205 1.00 35.16 298 ALA A O 1
ATOM 2264 N N . LYS A 1 299 ? 11.282 -16.189 -9.962 1.00 35.84 299 LYS A N 1
ATOM 2265 C CA . LYS A 1 299 ? 10.734 -17.370 -10.638 1.00 35.84 299 LYS A CA 1
ATOM 2266 C C . LYS A 1 299 ? 10.114 -18.290 -9.583 1.00 35.84 299 LYS A C 1
ATOM 2268 O O . LYS A 1 299 ? 10.817 -19.063 -8.941 1.00 35.84 299 LYS A O 1
ATOM 2273 N N . SER A 1 300 ? 8.804 -18.189 -9.389 1.00 38.34 300 SER A N 1
ATOM 2274 C CA . SER A 1 300 ? 8.041 -19.136 -8.591 1.00 38.34 300 SER A CA 1
ATOM 2275 C C . SER A 1 300 ? 8.039 -20.461 -9.346 1.00 38.34 300 SER A C 1
ATOM 2277 O O . SER A 1 300 ? 7.295 -20.652 -10.304 1.00 38.34 300 SER A O 1
ATOM 2279 N N . THR A 1 301 ? 8.905 -21.386 -8.942 1.00 38.50 301 THR A N 1
ATOM 2280 C CA . THR A 1 301 ? 8.847 -22.797 -9.334 1.00 38.50 301 THR A CA 1
ATOM 2281 C C . THR A 1 301 ? 7.680 -23.485 -8.620 1.00 38.50 301 THR A C 1
ATOM 2283 O O . THR A 1 301 ? 7.840 -24.518 -7.977 1.00 38.50 301 THR A O 1
ATOM 2286 N N . VAL A 1 302 ? 6.473 -22.924 -8.708 1.00 41.31 302 VAL A N 1
ATOM 2287 C CA . VAL A 1 302 ? 5.263 -23.607 -8.250 1.00 41.31 302 VAL A CA 1
ATOM 2288 C C . VAL A 1 302 ? 4.746 -24.428 -9.419 1.00 41.31 302 VAL A C 1
ATOM 2290 O O . VAL A 1 302 ? 4.186 -23.918 -10.387 1.00 41.31 302 VAL A O 1
ATOM 2293 N N . LYS A 1 303 ? 5.004 -25.734 -9.334 1.00 36.28 303 LYS A N 1
ATOM 2294 C CA . LYS A 1 303 ? 4.494 -26.740 -10.263 1.00 36.28 303 LYS A CA 1
ATOM 2295 C C . LYS A 1 303 ? 2.955 -26.669 -10.244 1.00 36.28 303 LYS A C 1
ATOM 2297 O O . LYS A 1 303 ? 2.383 -26.768 -9.157 1.00 36.28 303 LYS A O 1
ATOM 2302 N N . PRO A 1 304 ? 2.273 -26.489 -11.388 1.00 41.19 304 PRO A N 1
ATOM 2303 C CA . PRO A 1 304 ? 0.816 -26.445 -11.415 1.00 41.19 304 PRO A CA 1
ATOM 2304 C C . PRO A 1 304 ? 0.244 -27.767 -10.895 1.00 41.19 304 PRO A C 1
ATOM 2306 O O . PRO A 1 304 ? 0.759 -28.846 -11.207 1.00 41.19 304 PRO A O 1
ATOM 2309 N N . ALA A 1 305 ? -0.815 -27.682 -10.087 1.00 44.00 305 ALA A N 1
ATOM 2310 C CA . ALA A 1 305 ? -1.523 -28.860 -9.604 1.00 44.00 305 ALA A CA 1
ATOM 2311 C C . ALA A 1 305 ? -2.027 -29.697 -10.800 1.00 44.00 305 ALA A C 1
ATOM 2313 O O . ALA A 1 305 ? -2.494 -29.130 -11.794 1.00 44.00 305 ALA A O 1
ATOM 2314 N N . PRO A 1 306 ? -1.939 -31.038 -10.740 1.00 37.69 306 PRO A N 1
ATOM 2315 C CA . PRO A 1 306 ? -2.367 -31.887 -11.841 1.00 37.69 306 PRO A CA 1
ATOM 2316 C C . PRO A 1 306 ? -3.867 -31.703 -12.094 1.00 37.69 306 PRO A C 1
ATOM 2318 O O . PRO A 1 306 ? -4.693 -31.889 -11.198 1.00 37.69 306 PRO A O 1
ATOM 2321 N N . ARG A 1 307 ? -4.218 -31.352 -13.338 1.00 49.84 307 ARG A N 1
ATOM 2322 C CA . ARG A 1 307 ? -5.607 -31.308 -13.809 1.00 49.84 307 ARG A CA 1
ATOM 2323 C C . ARG A 1 307 ? -6.247 -32.681 -13.591 1.00 49.84 307 ARG A C 1
ATOM 2325 O O . ARG A 1 307 ? -5.870 -33.648 -14.252 1.00 49.84 307 ARG A O 1
ATOM 2332 N N . LYS A 1 308 ? -7.248 -32.764 -12.711 1.00 44.53 308 LYS A N 1
ATOM 2333 C CA . LYS A 1 308 ? -8.181 -33.896 -12.703 1.00 44.53 308 LYS A CA 1
ATOM 2334 C C . LYS A 1 308 ? -9.032 -33.794 -13.968 1.00 44.53 308 LYS A C 1
ATOM 2336 O O . LYS A 1 308 ? -9.915 -32.945 -14.045 1.00 44.53 308 LYS A O 1
ATOM 2341 N N . LYS A 1 309 ? -8.727 -34.623 -14.969 1.00 47.00 309 LYS A N 1
ATOM 2342 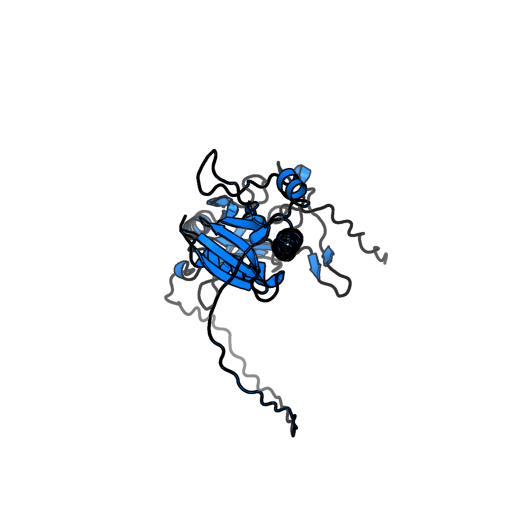C CA . LYS A 1 309 ? -9.640 -34.876 -16.087 1.00 47.00 309 LYS A CA 1
ATOM 2343 C C . LYS A 1 309 ? -10.886 -35.557 -15.508 1.00 47.00 309 LYS A C 1
ATOM 2345 O O . LYS A 1 309 ? -10.752 -36.598 -14.867 1.00 47.00 309 LYS A O 1
ATOM 2350 N N . LYS A 1 310 ? -12.044 -34.913 -15.651 1.00 42.81 310 LYS A N 1
ATOM 2351 C CA . LYS A 1 310 ? -13.338 -35.599 -15.652 1.00 42.81 310 LYS A CA 1
ATOM 2352 C C . LYS A 1 310 ? -13.580 -36.138 -17.053 1.00 42.81 310 LYS A C 1
ATOM 2354 O O . LYS A 1 310 ? -13.109 -35.465 -17.998 1.00 42.81 310 LYS A O 1
#

Foldseek 3Di:
DAADPVLVVLLQVLLVVQAAPWDWDDDDQWIFIDGPRFTAWIGHPSWIWGAAAPVCLVVLVVVVFAFDDPDPPPDDTGRITTDDVVCSVVSVNCNVRSVRSVVRRVCVPVPDPDDDDDDDDDDDDDDDDDDDDDDDDDDDDDDDDDDDDDDDDDDDDDDDPPPPPPPPDDAADLVPDDVSKAKEWEAAQPPRHTADIAIAHPVQVVVCVVPQWRWGQDPVVRDIDGQCPQQVFTWGFDDWDADPNRRHIYTHTDTDFDSDLCQFVHPPQWDQDPVGIAGNGDRRDHNVVGPPDDPPPDDPPHDDDDDDDD

Organism: Pirellula staleyi (strain ATCC 27377 / DSM 6068 / ICPB 4128) (NCBI:txid530564)

Radius of gyration: 28.53 Å; chains: 1; bounding box: 95×50×75 Å

pLDDT: mean 75.38, std 24.91, range [24.25, 98.69]